Protein AF-B3JFC7-F1 (afdb_monomer)

Sequence (258 aa):
MSIHNDVSNSNMVNLKIVGVLGMLCFTGWLSAHNVKMEKEVIVGDGIAKFVPKGFNLSQMPSFALKAEPQEKGMLPSNWQLYPIMEKKKGHASAYLDVPQGTSLYGGGEVTGPLLRNGQSIKLWNTDSGAYSVDNGKRLYQSHPWVMGVRPDGTSFGILFDTPYKAKLTTTDERINFETEGELFRIFVIDRESPQAVIKGLAELIGTMPMVPRWALGYQQCRFSYTPASRVIEVADTFRIKRIPCDVIWMDIDYMDGY

Foldseek 3Di:
DDDDDDDDDDDDDDDDDDDDPPPPPPPPPPDWDWFDWPAWFDQDDQKIKTATPPDDCVVFPFPQFPDDGDGDGHDDPPDDWDKIWIDDPQWIKIKTWDDAPKFKADFDDFDDDRGQAQHKAKADADPQPPCPPPNRRHYHGTFQKMKIQHPQQWIKMKGFGGPFIWMWHHHSTMTMIIGPHHGTMMMMGTGRHPVVRVVVSCVTRNDDDDDDPLVPWAEDEDPDDPDPVSQVVVVVVCVVVVPTHSYYDHPDVVDDPD

Radius of gyration: 29.83 Å; Cα contacts (8 Å, |Δi|>4): 476; chains: 1; bounding box: 71×67×103 Å

Organism: NCBI:txid470145

pLDDT: mean 88.32, std 20.39, range [28.27, 98.88]

Solvent-accessible surface area (backbone atoms only — not comparable to full-atom values): 15107 Å² total; per-residue (Å²): 140,88,81,81,89,79,83,88,80,89,83,91,84,87,85,83,93,76,86,79,82,79,77,79,77,80,76,76,81,76,66,71,42,79,48,57,68,69,41,62,27,21,48,50,90,50,26,37,40,40,34,39,63,86,52,50,61,93,83,53,63,68,88,58,52,67,59,88,75,58,80,75,45,71,56,62,94,80,67,82,82,66,72,47,38,33,44,45,97,75,22,19,33,37,35,31,74,44,62,78,71,37,49,32,32,68,52,40,43,52,63,80,70,72,67,30,56,72,37,71,38,44,35,49,64,33,96,33,72,92,38,62,40,78,76,18,28,26,22,73,42,60,41,61,37,39,38,36,37,38,82,88,47,34,12,32,29,42,37,52,53,60,83,52,48,30,38,44,37,28,41,60,51,33,43,36,38,42,31,78,32,65,64,55,38,38,38,40,31,51,36,79,25,61,68,54,28,53,50,51,48,33,72,44,44,44,74,83,76,88,73,62,76,59,76,78,42,47,70,48,73,48,94,57,63,80,57,72,66,49,52,51,53,53,53,52,47,32,59,76,70,67,47,84,68,62,42,77,55,83,36,61,70,80,47,87,95,76

Structure (mmCIF, N/CA/C/O backbone):
data_AF-B3JFC7-F1
#
_entry.id   AF-B3JFC7-F1
#
loop_
_atom_site.group_PDB
_atom_site.id
_atom_site.type_symbol
_atom_site.label_atom_id
_atom_site.label_alt_id
_atom_site.label_comp_id
_atom_site.label_asym_id
_atom_site.label_entity_id
_atom_site.label_seq_id
_atom_site.pdbx_PDB_ins_code
_atom_site.Cartn_x
_atom_site.Cartn_y
_atom_site.Cartn_z
_atom_site.occupancy
_atom_site.B_iso_or_equiv
_atom_site.auth_seq_id
_atom_site.auth_comp_id
_atom_site.auth_asym_id
_atom_site.auth_atom_id
_atom_site.pdbx_PDB_model_num
ATOM 1 N N . MET A 1 1 ? 45.056 21.400 69.355 1.00 40.69 1 MET A N 1
ATOM 2 C CA . MET A 1 1 ? 44.951 22.773 69.887 1.00 40.69 1 MET A CA 1
ATOM 3 C C . MET A 1 1 ? 43.668 23.346 69.315 1.00 40.69 1 MET A C 1
ATOM 5 O O . MET A 1 1 ? 43.574 23.511 68.109 1.00 40.69 1 MET A O 1
ATOM 9 N N . SER A 1 2 ? 42.647 23.413 70.163 1.00 28.27 2 SER A N 1
ATOM 10 C CA . SER A 1 2 ? 41.254 23.751 69.859 1.00 28.27 2 SER A CA 1
ATOM 11 C C . SER A 1 2 ? 40.998 25.189 70.297 1.00 28.27 2 SER A C 1
ATOM 13 O O . SER A 1 2 ? 41.470 25.544 71.374 1.00 28.27 2 SER A O 1
ATOM 15 N N . ILE A 1 3 ? 40.271 25.978 69.503 1.00 33.41 3 ILE A N 1
ATOM 16 C CA . ILE A 1 3 ? 39.599 27.230 69.906 1.00 33.41 3 ILE A CA 1
ATOM 17 C C . ILE A 1 3 ? 38.337 27.316 69.012 1.00 33.41 3 ILE A C 1
ATOM 19 O O . ILE A 1 3 ? 38.482 27.372 67.795 1.00 33.41 3 ILE A O 1
ATOM 23 N N . HIS A 1 4 ? 37.154 26.904 69.498 1.00 31.72 4 HIS A N 1
ATOM 24 C CA . HIS A 1 4 ? 36.046 27.719 70.060 1.00 31.72 4 HIS A CA 1
ATOM 25 C C . HIS A 1 4 ? 35.488 28.799 69.107 1.00 31.72 4 HIS A C 1
ATOM 27 O O . HIS A 1 4 ? 36.254 29.609 68.600 1.00 31.72 4 HIS A O 1
ATOM 33 N N . ASN A 1 5 ? 34.210 28.693 68.687 1.00 30.97 5 ASN A N 1
ATOM 34 C CA . ASN A 1 5 ? 32.981 29.257 69.318 1.00 30.97 5 ASN A CA 1
ATOM 35 C C . ASN A 1 5 ? 33.050 30.801 69.383 1.00 30.97 5 ASN A C 1
ATOM 37 O O . ASN A 1 5 ? 34.083 31.338 69.746 1.00 30.97 5 ASN A O 1
ATOM 41 N N . ASP A 1 6 ? 32.037 31.623 69.121 1.00 32.38 6 ASP A N 1
ATOM 42 C CA . ASP A 1 6 ? 30.594 31.473 68.951 1.00 32.38 6 ASP A CA 1
ATOM 43 C C . ASP A 1 6 ? 30.039 32.864 68.533 1.00 32.38 6 ASP A C 1
ATOM 45 O O . ASP A 1 6 ? 30.659 33.885 68.816 1.00 32.38 6 ASP A O 1
ATOM 49 N N . VAL A 1 7 ? 28.835 32.873 67.949 1.00 30.92 7 VAL A N 1
ATOM 50 C CA . VAL A 1 7 ? 27.715 33.814 68.216 1.00 30.92 7 VAL A CA 1
ATOM 51 C C . VAL A 1 7 ? 27.809 35.325 67.861 1.00 30.92 7 VAL A C 1
ATOM 53 O O . VAL A 1 7 ? 28.538 36.110 68.450 1.00 30.92 7 VAL A O 1
ATOM 56 N N . SER A 1 8 ? 26.903 35.700 66.938 1.00 29.94 8 SER A N 1
ATOM 57 C CA . SER A 1 8 ? 26.027 36.897 66.811 1.00 29.94 8 SER A CA 1
ATOM 58 C C . SER A 1 8 ? 26.445 38.270 67.378 1.00 29.94 8 SER A C 1
ATOM 60 O O . SER A 1 8 ? 26.726 38.380 68.565 1.00 29.94 8 SER A O 1
ATOM 62 N N . ASN A 1 9 ? 26.194 39.368 66.644 1.00 29.39 9 ASN A N 1
ATOM 63 C CA . ASN A 1 9 ? 24.888 40.059 66.650 1.00 29.39 9 ASN A CA 1
ATOM 64 C C . ASN A 1 9 ? 24.826 41.256 65.667 1.00 29.39 9 ASN A C 1
ATOM 66 O O . ASN A 1 9 ? 25.791 41.997 65.520 1.00 29.39 9 ASN A O 1
ATOM 70 N N . SER A 1 10 ? 23.644 41.420 65.058 1.00 31.69 10 SER A N 1
ATOM 71 C CA . SER A 1 10 ? 22.949 42.663 64.651 1.00 31.69 10 SER A CA 1
ATOM 72 C C . SER A 1 10 ? 23.696 43.826 63.967 1.00 31.69 10 SER A C 1
ATOM 74 O O . SER A 1 10 ? 24.534 44.470 64.587 1.00 31.69 10 SER A O 1
ATOM 76 N N . ASN A 1 11 ? 23.221 44.231 62.774 1.00 30.52 11 ASN A N 1
ATOM 77 C CA . ASN A 1 11 ? 22.697 45.593 62.531 1.00 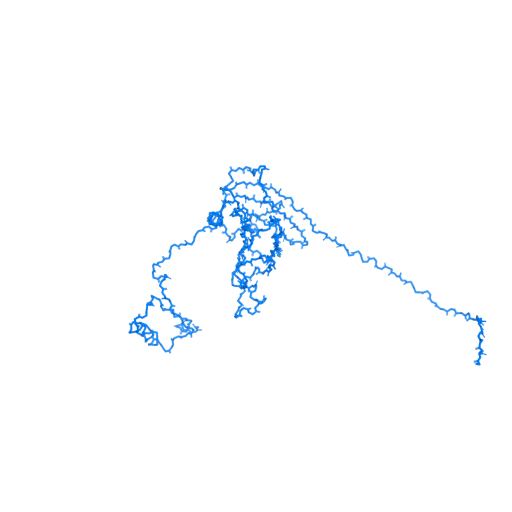30.52 11 ASN A CA 1
ATOM 78 C C . ASN A 1 11 ? 22.032 45.758 61.139 1.00 30.52 11 ASN A C 1
ATOM 80 O O . ASN A 1 11 ? 22.685 45.745 60.106 1.00 30.52 11 ASN A O 1
ATOM 84 N N . MET A 1 12 ? 20.701 45.891 61.165 1.00 29.70 12 MET A N 1
ATOM 85 C CA . MET A 1 12 ? 19.883 46.975 60.592 1.00 29.70 12 MET A CA 1
ATOM 86 C C . MET A 1 12 ? 20.240 47.619 59.222 1.00 29.70 12 MET A C 1
ATOM 88 O O . MET A 1 12 ? 21.263 48.278 59.084 1.00 29.70 12 MET A O 1
ATOM 92 N N . VAL A 1 13 ? 19.251 47.588 58.305 1.00 30.47 13 VAL A N 1
ATOM 93 C CA . VAL A 1 13 ? 18.654 48.719 57.532 1.00 30.47 13 VAL A CA 1
ATOM 94 C C . VAL A 1 13 ? 18.459 48.457 56.018 1.00 30.47 13 VAL A C 1
ATOM 96 O O . VAL A 1 13 ? 19.410 48.301 55.268 1.00 30.47 13 VAL A O 1
ATOM 99 N N . ASN A 1 14 ? 17.174 48.500 55.616 1.00 31.14 14 ASN A N 1
ATOM 100 C CA . ASN A 1 14 ? 16.544 48.872 54.330 1.00 31.14 14 ASN A CA 1
ATOM 101 C C . ASN A 1 14 ? 17.207 48.522 52.982 1.00 31.14 14 ASN A C 1
ATOM 103 O O . ASN A 1 14 ? 18.228 49.102 52.641 1.00 31.14 14 ASN A O 1
ATOM 107 N N . LEU A 1 15 ? 16.451 47.853 52.091 1.00 29.77 15 LEU A N 1
ATOM 108 C CA . LEU A 1 15 ? 15.884 48.495 50.883 1.00 29.77 15 LEU A CA 1
ATOM 109 C C . LEU A 1 15 ? 14.972 47.544 50.066 1.00 29.77 15 LEU A C 1
ATOM 111 O O . LEU A 1 15 ? 15.350 46.425 49.747 1.00 29.77 15 LEU A O 1
ATOM 115 N N . LYS A 1 16 ? 13.849 48.116 49.605 1.00 29.88 16 LYS A N 1
ATOM 116 C CA . LYS A 1 16 ? 13.081 47.822 48.372 1.00 29.88 16 LYS A CA 1
ATOM 117 C C . LYS A 1 16 ? 12.205 46.563 48.302 1.00 29.88 16 LYS A C 1
ATOM 119 O O . LYS A 1 16 ? 12.619 45.476 47.924 1.00 29.88 16 LYS A O 1
ATOM 124 N N . ILE A 1 17 ? 10.912 46.831 48.488 1.00 36.59 17 ILE A N 1
ATOM 125 C CA . ILE A 1 17 ? 9.786 46.109 47.891 1.00 36.59 17 ILE A CA 1
ATOM 126 C C . ILE A 1 17 ? 9.947 46.131 46.362 1.00 36.59 17 ILE A C 1
ATOM 128 O O . ILE A 1 17 ? 9.916 47.200 45.752 1.00 36.59 17 ILE A O 1
ATOM 132 N N . VAL A 1 18 ? 10.088 44.958 45.747 1.00 34.81 18 VAL A N 1
ATOM 133 C CA . VAL A 1 18 ? 9.833 44.744 44.317 1.00 34.81 18 VAL A CA 1
ATOM 134 C C . VAL A 1 18 ? 8.650 43.790 44.233 1.00 34.81 18 VAL A C 1
ATOM 136 O O . VAL A 1 18 ? 8.736 42.639 44.654 1.00 34.81 18 VAL A O 1
ATOM 139 N N . GLY A 1 19 ? 7.520 44.299 43.745 1.00 32.59 19 GLY A N 1
ATOM 140 C CA . GLY A 1 19 ? 6.336 43.497 43.473 1.00 32.59 19 GLY A CA 1
ATOM 141 C C . GLY A 1 19 ? 6.598 42.556 42.302 1.00 32.59 19 GLY A C 1
ATOM 142 O O . GLY A 1 19 ? 6.895 43.003 41.197 1.00 32.59 19 GLY A O 1
ATOM 143 N N . VAL A 1 20 ? 6.475 41.253 42.542 1.00 34.88 20 VAL A N 1
ATOM 144 C CA . VAL A 1 20 ? 6.425 40.243 41.485 1.00 34.88 20 VAL A CA 1
ATOM 145 C C . VAL A 1 20 ? 4.962 40.085 41.080 1.00 34.88 20 VAL A C 1
ATOM 147 O O . VAL A 1 20 ? 4.167 39.493 41.809 1.00 34.88 20 VAL A O 1
ATOM 150 N N . LEU A 1 21 ? 4.597 40.634 39.919 1.00 33.44 21 LEU A N 1
ATOM 151 C CA . LEU A 1 21 ? 3.385 40.228 39.212 1.00 33.44 21 LEU A CA 1
ATOM 152 C C . LEU A 1 21 ? 3.583 38.774 38.760 1.00 33.44 21 LEU A C 1
ATOM 154 O O . LEU A 1 21 ? 4.336 38.500 37.826 1.00 33.44 21 LEU A O 1
ATOM 158 N N . GLY A 1 22 ? 2.914 37.839 39.431 1.00 32.78 22 GLY A N 1
ATOM 159 C CA . GLY A 1 22 ? 2.790 36.464 38.964 1.00 32.78 22 GLY A CA 1
ATOM 160 C C . GLY A 1 22 ? 1.937 36.426 37.699 1.00 32.78 22 GLY A C 1
ATOM 161 O O . GLY A 1 22 ? 0.710 36.434 37.770 1.00 32.78 22 GLY A O 1
ATOM 162 N N . MET A 1 23 ? 2.584 36.395 36.535 1.00 35.88 23 MET A N 1
ATOM 163 C CA . MET A 1 23 ? 1.941 36.064 35.268 1.00 35.88 23 MET A CA 1
ATOM 164 C C . MET A 1 23 ? 1.576 34.574 35.310 1.00 35.88 23 MET A C 1
ATOM 166 O O . MET A 1 23 ? 2.415 33.703 35.087 1.00 35.88 23 MET A O 1
ATOM 170 N N . LEU A 1 24 ? 0.321 34.276 35.653 1.00 36.06 24 LEU A N 1
ATOM 171 C CA . LEU A 1 24 ? -0.276 32.950 35.504 1.00 36.06 24 LEU A CA 1
ATOM 172 C C . LEU A 1 24 ? -0.355 32.619 34.007 1.00 36.06 24 LEU A C 1
ATOM 174 O O . LEU A 1 24 ? -1.356 32.876 33.341 1.00 36.06 24 LEU A O 1
ATOM 178 N N . CYS A 1 25 ? 0.723 32.049 33.468 1.00 34.56 25 CYS A N 1
ATOM 179 C CA . CYS A 1 25 ? 0.701 31.341 32.196 1.00 34.56 25 CYS A CA 1
ATOM 180 C C . CYS A 1 25 ? -0.188 30.101 32.351 1.00 34.56 25 CYS A C 1
ATOM 182 O O . CYS A 1 25 ? 0.284 29.014 32.686 1.00 34.56 25 CYS A O 1
ATOM 184 N N . PHE A 1 26 ? -1.485 30.258 32.084 1.00 34.16 26 PHE A N 1
ATOM 185 C CA . PHE A 1 26 ? -2.360 29.142 31.746 1.00 34.16 26 PHE A CA 1
ATOM 186 C C . PHE A 1 26 ? -1.874 28.549 30.420 1.00 34.16 26 PHE A C 1
ATOM 188 O O . PHE A 1 26 ? -2.342 28.895 29.337 1.00 34.16 26 PHE A O 1
ATOM 195 N N . THR A 1 27 ? -0.902 27.641 30.492 1.00 37.78 27 THR A N 1
ATOM 196 C CA . THR A 1 27 ? -0.656 26.698 29.405 1.00 37.78 27 THR A CA 1
ATOM 197 C C . THR A 1 27 ? -1.816 25.711 29.424 1.00 37.78 27 THR A C 1
ATOM 199 O O . THR A 1 27 ? -1.789 24.686 30.097 1.00 37.78 27 THR A O 1
ATOM 202 N N . GLY A 1 28 ? -2.903 26.067 28.739 1.00 36.28 28 GLY A N 1
ATOM 203 C CA . GLY A 1 28 ? -4.018 25.161 28.514 1.00 36.28 28 GLY A CA 1
ATOM 204 C C . GLY A 1 28 ? -3.507 23.923 27.784 1.00 36.28 28 GLY A C 1
ATOM 205 O O . GLY A 1 28 ? -3.285 23.950 26.572 1.00 36.28 28 GLY A O 1
ATOM 206 N N . TRP A 1 29 ? -3.302 22.835 28.523 1.00 40.16 29 TRP A N 1
ATOM 207 C CA . TRP A 1 29 ? -3.191 21.496 27.967 1.00 40.16 29 TRP A CA 1
ATOM 208 C C . TRP A 1 29 ? -4.553 21.141 27.366 1.00 40.16 29 TRP A C 1
ATOM 210 O O . TRP A 1 29 ? -5.407 20.541 28.006 1.00 40.16 29 TRP A O 1
ATOM 220 N N . LEU A 1 30 ? -4.795 21.578 26.131 1.00 46.94 30 LEU A N 1
ATOM 221 C CA . LEU A 1 30 ? -5.922 21.101 25.339 1.00 46.94 30 LEU A CA 1
ATOM 222 C C . LEU A 1 30 ? -5.609 19.659 24.927 1.00 46.94 30 LEU A C 1
ATOM 224 O O . LEU A 1 30 ? -4.839 19.411 23.990 1.00 46.94 30 LEU A O 1
ATOM 228 N N . SER A 1 31 ? -6.156 18.718 25.695 1.00 59.09 31 SER A N 1
ATOM 229 C CA . SER A 1 31 ? -6.105 17.281 25.428 1.00 59.09 31 SER A CA 1
ATOM 230 C C . SER A 1 31 ? -6.723 16.957 24.064 1.00 59.09 31 SER A C 1
ATOM 232 O O . SER A 1 31 ? -7.575 17.694 23.560 1.00 59.09 31 SER A O 1
ATOM 234 N N . ALA A 1 32 ? -6.271 15.870 23.436 1.00 69.88 32 ALA A N 1
ATOM 235 C CA . ALA A 1 32 ? -6.995 15.302 22.302 1.00 69.88 32 ALA A CA 1
ATOM 236 C C . ALA A 1 32 ? -8.402 14.901 22.774 1.00 69.88 32 ALA A C 1
ATOM 238 O O . ALA A 1 32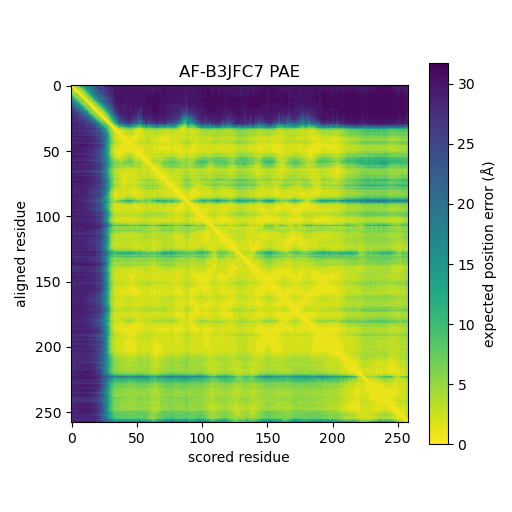 ? -8.563 14.446 23.907 1.00 69.88 32 ALA A O 1
ATOM 239 N N . HIS A 1 33 ? -9.412 15.121 21.936 1.00 82.81 33 HIS A N 1
ATOM 240 C CA . HIS A 1 33 ? -10.780 14.712 22.242 1.00 82.81 33 HIS A CA 1
ATOM 241 C C . HIS A 1 33 ? -11.209 13.630 21.256 1.00 82.81 33 HIS A C 1
ATOM 243 O O . HIS A 1 33 ? -11.027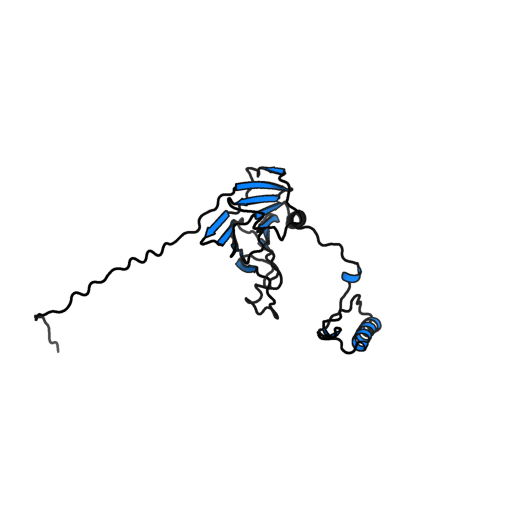 13.792 20.044 1.00 82.81 33 HIS A O 1
ATOM 249 N N . ASN A 1 34 ? -11.805 12.559 21.782 1.00 92.00 34 ASN A N 1
ATOM 250 C C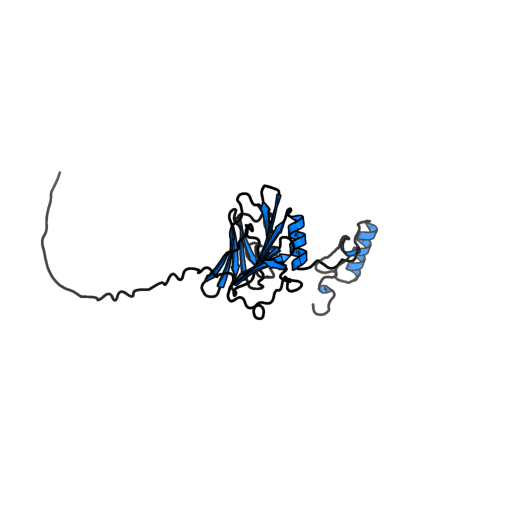A . ASN A 1 34 ? -12.362 11.482 20.971 1.00 92.00 34 ASN A CA 1
ATOM 251 C C . ASN A 1 34 ? -13.520 12.017 20.125 1.00 92.00 34 ASN A C 1
ATOM 253 O O . ASN A 1 34 ? -14.436 12.678 20.626 1.00 92.00 34 ASN A O 1
ATOM 257 N N . VAL A 1 35 ? -13.494 11.696 18.838 1.00 94.12 35 VAL A N 1
ATOM 258 C CA . VAL A 1 35 ? -14.531 12.047 17.875 1.00 94.12 35 VAL A CA 1
ATOM 259 C C . VAL A 1 35 ? -15.463 10.854 17.735 1.00 94.12 35 VAL A C 1
ATOM 261 O O . VAL A 1 35 ? -15.036 9.747 17.420 1.00 94.12 35 VAL A O 1
ATOM 264 N N . LYS A 1 36 ? -16.756 11.076 17.984 1.00 95.50 36 LYS A N 1
ATOM 265 C CA . LYS A 1 36 ? -17.770 10.029 17.820 1.00 95.50 36 LYS A CA 1
ATOM 266 C C . LYS A 1 36 ? -17.908 9.646 16.349 1.00 95.50 36 LYS A C 1
ATOM 268 O O . LYS A 1 36 ? -17.897 10.525 15.485 1.00 95.50 36 LYS A O 1
ATOM 273 N N . MET A 1 37 ? -18.124 8.362 16.089 1.00 96.06 37 MET A N 1
ATOM 274 C CA . MET A 1 37 ? -18.558 7.901 14.776 1.00 96.06 37 MET A CA 1
ATOM 275 C C . MET A 1 37 ? -20.003 8.341 14.528 1.00 96.06 37 MET A C 1
ATOM 277 O O . MET A 1 37 ? -20.863 8.241 15.401 1.00 96.06 37 MET A O 1
ATOM 281 N N . GLU A 1 38 ? -20.251 8.891 13.347 1.00 96.25 38 GLU A N 1
ATOM 282 C CA . GLU A 1 38 ? -21.588 9.205 12.845 1.00 96.25 38 GLU A CA 1
ATOM 283 C C . GLU A 1 38 ? -22.189 8.011 12.105 1.00 96.25 38 GLU A C 1
ATOM 285 O O . GLU A 1 38 ? -23.403 7.809 12.137 1.00 96.25 38 GLU A O 1
ATOM 290 N N . LYS A 1 39 ? -21.344 7.197 11.464 1.00 95.62 39 LYS A N 1
ATOM 291 C CA . LYS A 1 39 ? -21.783 5.995 10.762 1.00 95.62 39 LYS A CA 1
ATOM 292 C C . LYS A 1 39 ? -20.774 4.857 10.891 1.00 95.62 39 LYS A C 1
ATOM 294 O O . LYS A 1 39 ? -19.581 5.047 10.665 1.00 95.62 39 LYS A O 1
ATOM 299 N N . GLU A 1 40 ? -21.303 3.672 11.182 1.00 97.38 40 GLU A N 1
ATOM 300 C CA . GLU A 1 40 ? -20.583 2.403 11.309 1.00 97.38 40 GLU A CA 1
ATOM 301 C C . GLU A 1 40 ? -21.389 1.327 10.571 1.00 97.38 40 GLU A C 1
ATOM 303 O O . GLU A 1 40 ? -22.460 0.912 11.020 1.00 97.38 40 GLU A O 1
ATOM 308 N N . VAL A 1 41 ? -20.938 0.936 9.380 1.00 98.31 41 VAL A N 1
ATOM 309 C CA . VAL A 1 41 ? -21.728 0.093 8.464 1.00 98.31 41 VAL A CA 1
ATOM 310 C C . VAL A 1 41 ? -20.861 -0.908 7.722 1.00 98.31 41 VAL A C 1
ATOM 312 O O . VAL A 1 41 ? -19.677 -0.669 7.490 1.00 98.31 41 VAL A O 1
ATOM 315 N N . ILE A 1 42 ? -21.474 -2.000 7.277 1.00 98.31 42 ILE A N 1
ATOM 316 C CA . ILE A 1 42 ? -20.864 -2.938 6.338 1.00 98.31 42 ILE A CA 1
ATOM 317 C C . ILE A 1 42 ? -21.073 -2.441 4.909 1.00 98.31 42 ILE A C 1
ATOM 319 O O . ILE A 1 42 ? -22.175 -2.039 4.530 1.00 98.31 42 ILE A O 1
ATOM 323 N N . VAL A 1 43 ? -20.016 -2.497 4.100 1.00 98.31 43 VAL A N 1
ATOM 324 C CA . VAL A 1 43 ? -20.033 -2.121 2.674 1.00 98.31 43 VAL A CA 1
ATOM 325 C C . VAL A 1 43 ? -19.612 -3.261 1.740 1.00 98.31 43 VAL A C 1
ATOM 327 O O . VAL A 1 43 ? -19.790 -3.193 0.524 1.00 98.31 43 VAL A O 1
ATOM 330 N N . GLY A 1 44 ? -19.100 -4.356 2.298 1.00 96.88 44 GLY A N 1
ATOM 331 C CA . GLY A 1 44 ? -18.639 -5.531 1.566 1.00 96.88 44 GLY A CA 1
ATOM 332 C C . GLY A 1 44 ? -18.487 -6.727 2.496 1.00 96.88 44 GLY A C 1
ATOM 333 O O . GLY A 1 44 ? -18.650 -6.595 3.705 1.00 96.88 44 GLY A O 1
ATOM 334 N N . ASP A 1 45 ? -18.188 -7.895 1.939 1.00 97.19 45 ASP A N 1
ATOM 335 C CA . ASP A 1 45 ? -17.978 -9.095 2.750 1.00 97.19 45 ASP A CA 1
ATOM 336 C C . ASP A 1 45 ? -16.755 -8.915 3.662 1.00 97.19 45 ASP A C 1
ATOM 338 O O . ASP A 1 45 ? -15.639 -8.724 3.174 1.00 97.19 45 ASP A O 1
ATOM 342 N N . GLY A 1 46 ? -16.974 -8.872 4.977 1.00 97.88 46 GLY A N 1
ATOM 343 C CA . GLY A 1 46 ? -15.936 -8.534 5.953 1.00 97.88 46 GLY A CA 1
ATOM 344 C C . GLY A 1 46 ? -15.340 -7.129 5.789 1.00 97.88 46 GLY A C 1
ATOM 345 O O . GLY A 1 46 ? -14.205 -6.928 6.199 1.00 97.88 46 GLY A O 1
ATOM 346 N N . ILE A 1 47 ? -16.046 -6.166 5.173 1.00 98.62 47 ILE A N 1
ATOM 347 C CA . ILE A 1 47 ? -15.565 -4.781 5.000 1.00 98.62 47 ILE A CA 1
ATOM 348 C C . ILE A 1 47 ? -16.494 -3.806 5.725 1.00 98.62 47 ILE A C 1
ATOM 350 O O . ILE A 1 47 ? -17.638 -3.594 5.310 1.00 98.62 47 ILE A O 1
ATOM 354 N N . ALA A 1 48 ? -15.969 -3.165 6.764 1.00 98.69 48 ALA A N 1
ATOM 355 C CA . ALA A 1 48 ? -16.625 -2.118 7.530 1.00 98.69 48 ALA A CA 1
ATOM 356 C C . ALA A 1 48 ? -16.136 -0.723 7.119 1.00 98.69 48 ALA A C 1
ATOM 358 O O . ALA A 1 48 ? -14.963 -0.523 6.803 1.00 98.69 48 ALA A O 1
ATOM 359 N N . LYS A 1 49 ? -17.047 0.251 7.156 1.00 98.44 49 LYS A N 1
ATOM 360 C CA . LYS A 1 49 ? -16.804 1.677 6.923 1.00 98.44 49 LYS A CA 1
ATOM 361 C C . LYS A 1 49 ? -17.155 2.453 8.191 1.00 98.44 49 LYS A C 1
ATOM 363 O O . LYS A 1 49 ? -18.292 2.384 8.658 1.00 98.44 49 LYS A O 1
ATOM 368 N N . PHE A 1 50 ? -16.195 3.228 8.682 1.00 98.38 50 PHE A N 1
ATOM 369 C CA . PHE A 1 50 ? -16.312 4.098 9.849 1.00 98.38 50 PHE A CA 1
ATOM 370 C C . PHE A 1 50 ? -16.204 5.553 9.400 1.00 98.38 50 PHE A C 1
ATOM 372 O O . PHE A 1 50 ? -15.208 5.952 8.794 1.00 98.38 50 PHE A O 1
ATOM 379 N N . VAL A 1 51 ? -17.237 6.346 9.675 1.00 97.56 51 VAL A N 1
ATOM 380 C CA . VAL A 1 51 ? -17.297 7.767 9.315 1.00 97.56 51 VAL A CA 1
ATOM 381 C C . VAL A 1 51 ? -17.424 8.589 10.596 1.00 97.56 51 VAL A C 1
ATOM 383 O O . VAL A 1 51 ? -18.433 8.447 11.292 1.00 97.56 51 VAL A O 1
ATOM 386 N N . PRO A 1 52 ? -16.443 9.444 10.932 1.00 97.19 52 PRO A N 1
ATOM 387 C CA . PRO A 1 52 ? -16.524 10.292 12.113 1.00 97.19 52 PRO A CA 1
ATOM 388 C C . PRO A 1 52 ? -17.513 11.437 11.901 1.00 97.19 52 PRO A C 1
ATOM 390 O O . PRO A 1 52 ? -17.660 11.961 10.795 1.00 97.19 52 PRO A O 1
ATOM 393 N N . LYS A 1 53 ? -18.139 11.886 12.989 1.00 96.56 53 LYS A N 1
ATOM 394 C CA . LYS A 1 53 ? -18.997 13.070 12.974 1.00 96.56 53 LYS A CA 1
ATOM 395 C C . LYS A 1 53 ? -18.206 14.294 12.520 1.00 96.56 53 LYS A C 1
ATOM 397 O O . LYS A 1 53 ? -17.201 14.647 13.134 1.00 96.56 53 LYS A O 1
ATOM 402 N N . GLY A 1 54 ? -18.706 14.972 11.489 1.00 93.31 54 GLY A N 1
ATOM 403 C CA . GLY A 1 54 ? -18.057 16.147 10.899 1.00 93.31 54 GLY A CA 1
ATOM 404 C C . GLY A 1 54 ? -17.140 15.839 9.713 1.00 93.31 54 GLY A C 1
ATOM 405 O O . GLY A 1 54 ? -16.534 16.763 9.179 1.00 93.31 54 GLY A O 1
ATOM 406 N N . PHE A 1 55 ? -17.051 14.578 9.275 1.00 94.94 55 PHE A N 1
ATOM 407 C CA . PHE A 1 55 ? -16.489 14.244 7.966 1.00 94.94 55 PHE A CA 1
ATOM 408 C C . PHE A 1 55 ? -17.349 14.836 6.841 1.00 94.94 55 PHE A C 1
ATOM 410 O O . PHE A 1 55 ? -18.575 14.742 6.868 1.00 94.94 55 PHE A O 1
ATOM 417 N N . ASN A 1 56 ? -16.703 15.407 5.823 1.00 90.31 56 ASN A N 1
ATOM 418 C CA . ASN A 1 56 ? -17.372 15.957 4.650 1.00 90.31 56 ASN A CA 1
ATOM 419 C C . ASN A 1 56 ? -16.705 15.443 3.369 1.00 90.31 56 ASN A C 1
ATOM 421 O O . ASN A 1 56 ? -15.611 15.879 3.014 1.00 90.31 56 ASN A O 1
ATOM 425 N N . LEU A 1 57 ? -17.398 14.556 2.652 1.00 88.56 57 LEU A N 1
ATOM 426 C CA . LEU A 1 57 ? -16.895 13.938 1.422 1.00 88.56 57 LEU A CA 1
ATOM 427 C C . LEU A 1 57 ? -16.580 14.962 0.318 1.00 88.56 57 LEU A C 1
ATOM 429 O O . LEU A 1 57 ? -15.631 14.775 -0.433 1.00 88.56 57 LEU A O 1
ATOM 433 N N . SER A 1 58 ? -17.331 16.063 0.234 1.00 87.75 58 SER A N 1
ATOM 434 C CA . SER A 1 58 ? -17.092 17.103 -0.777 1.00 87.75 58 SER A CA 1
ATOM 435 C C . SER A 1 58 ? -15.803 17.887 -0.524 1.00 87.75 58 SER A C 1
ATOM 437 O O . SER A 1 58 ? -15.237 18.449 -1.454 1.00 87.75 58 SER A O 1
ATOM 439 N N . GLN A 1 59 ? -15.349 17.947 0.731 1.00 86.12 59 GLN A N 1
ATOM 440 C CA . GLN A 1 59 ? -14.080 18.579 1.111 1.00 86.12 59 GLN A CA 1
ATOM 441 C C . GLN A 1 59 ? -12.922 17.575 1.123 1.00 86.12 59 GLN A C 1
ATOM 443 O O . GLN A 1 59 ? -11.772 17.964 0.941 1.00 86.12 59 GLN A O 1
ATOM 448 N N . MET A 1 60 ? -13.232 16.292 1.321 1.00 86.31 60 MET A N 1
ATOM 449 C CA . MET A 1 60 ? -12.277 15.195 1.420 1.00 86.31 60 MET A CA 1
ATOM 450 C C . MET A 1 60 ? -12.658 14.073 0.442 1.00 86.31 60 MET A C 1
ATOM 452 O O . MET A 1 60 ? -13.192 13.042 0.870 1.00 86.31 60 MET A O 1
ATOM 456 N N . PRO A 1 61 ? -12.425 14.254 -0.871 1.00 87.19 61 PRO A N 1
ATOM 457 C CA . PRO A 1 61 ? -12.629 13.174 -1.821 1.00 87.19 61 PRO A CA 1
ATOM 458 C C . PRO A 1 61 ? -11.613 12.057 -1.568 1.00 87.19 61 PRO A C 1
ATOM 460 O O . PRO A 1 61 ? -10.486 12.300 -1.127 1.00 87.19 61 PRO A O 1
ATOM 463 N N . SER A 1 62 ? -12.000 10.824 -1.886 1.00 92.44 62 SER A N 1
ATOM 464 C CA . SER A 1 62 ? -11.059 9.710 -1.846 1.00 92.44 62 SER A CA 1
ATOM 465 C C . SER A 1 62 ? -10.115 9.745 -3.039 1.00 92.44 62 SER A C 1
ATOM 467 O O . SER A 1 62 ? -10.546 9.927 -4.176 1.00 92.44 62 SER A O 1
ATOM 469 N N . PHE A 1 63 ? -8.838 9.488 -2.770 1.00 89.50 63 PHE A N 1
ATOM 470 C CA . PHE A 1 63 ? -7.816 9.225 -3.788 1.00 89.50 63 PHE A CA 1
ATOM 471 C C . PHE A 1 63 ? -7.485 7.731 -3.903 1.00 89.50 63 PHE A C 1
ATOM 473 O O . PHE A 1 63 ? -6.672 7.342 -4.738 1.00 89.50 63 PHE A O 1
ATOM 480 N N . ALA A 1 64 ? -8.095 6.897 -3.056 1.00 93.06 64 ALA A N 1
ATOM 481 C CA . ALA A 1 64 ? -7.849 5.462 -3.010 1.00 93.06 64 ALA A CA 1
ATOM 482 C C . ALA A 1 64 ? -9.000 4.658 -3.624 1.00 93.06 64 ALA A C 1
ATOM 484 O O . ALA A 1 64 ? -8.754 3.673 -4.311 1.00 93.06 64 ALA A O 1
ATOM 485 N N . LEU A 1 65 ? -10.254 5.035 -3.365 1.00 96.50 65 LEU A N 1
ATOM 486 C CA . LEU A 1 65 ? -11.407 4.230 -3.759 1.00 96.50 65 LEU A CA 1
ATOM 487 C C . LEU A 1 65 ? -11.702 4.339 -5.256 1.00 96.50 65 LEU A C 1
ATOM 489 O O . LEU A 1 65 ? -11.743 5.430 -5.819 1.00 96.50 65 LEU A O 1
ATOM 493 N N . LYS A 1 66 ? -12.029 3.204 -5.882 1.00 96.44 66 LYS A N 1
ATOM 494 C CA . LYS A 1 66 ? -12.471 3.171 -7.287 1.00 96.44 66 LYS A CA 1
ATOM 495 C C . LYS A 1 66 ? -13.863 3.788 -7.485 1.00 96.44 66 LYS A C 1
ATOM 497 O O . LYS A 1 66 ? -14.183 4.265 -8.567 1.00 96.44 66 LYS A O 1
ATOM 502 N N . ALA A 1 67 ? -14.709 3.694 -6.460 1.00 95.50 67 ALA A N 1
ATOM 503 C CA . ALA A 1 67 ? -16.066 4.224 -6.400 1.00 95.50 67 ALA A CA 1
ATOM 504 C C . ALA A 1 67 ? -16.554 4.206 -4.945 1.00 95.50 67 ALA A C 1
ATOM 506 O O . ALA A 1 67 ? -16.055 3.432 -4.126 1.00 95.50 67 ALA A O 1
ATOM 507 N N . GLU A 1 68 ? -17.568 5.013 -4.640 1.00 95.50 68 GLU A N 1
ATOM 508 C CA . GLU A 1 68 ? -18.205 5.029 -3.323 1.00 95.50 68 GLU A CA 1
ATOM 509 C C . GLU A 1 68 ? -18.904 3.690 -3.008 1.00 95.50 68 GLU A C 1
ATOM 511 O O . GLU A 1 68 ? -19.816 3.291 -3.740 1.00 95.50 68 GLU A O 1
ATOM 516 N N . PRO A 1 69 ? -18.517 2.977 -1.930 1.00 95.81 69 PRO A N 1
ATOM 517 C CA . PRO A 1 69 ? -19.106 1.685 -1.596 1.00 95.81 69 PRO A CA 1
ATOM 518 C C . PRO A 1 69 ? -20.555 1.819 -1.121 1.00 95.81 69 PRO A C 1
ATOM 520 O O . PRO A 1 69 ? -20.863 2.623 -0.232 1.00 95.81 69 PRO A O 1
ATOM 523 N N . GLN A 1 70 ? -21.433 0.973 -1.661 1.00 96.50 70 GLN A N 1
ATOM 524 C CA . GLN A 1 70 ? -22.814 0.867 -1.197 1.00 96.50 70 GLN A CA 1
ATOM 525 C C . GLN A 1 70 ? -22.879 0.273 0.210 1.00 96.50 70 GLN A C 1
ATOM 527 O O . GLN A 1 70 ? -22.160 -0.665 0.547 1.00 96.50 70 GLN A O 1
ATOM 532 N N . GLU A 1 71 ? -23.779 0.809 1.024 1.00 97.12 71 GLU A N 1
ATOM 533 C CA . GLU A 1 71 ? -24.027 0.316 2.375 1.00 97.12 71 GLU A CA 1
ATOM 534 C C . GLU A 1 71 ? -24.920 -0.918 2.300 1.00 97.12 71 GLU A C 1
ATOM 536 O O . GLU A 1 71 ? -25.992 -0.885 1.699 1.00 97.12 71 GLU A O 1
ATOM 541 N N . LYS A 1 72 ? -24.453 -2.020 2.885 1.00 96.75 72 LYS A N 1
ATOM 542 C CA . LYS A 1 72 ? -25.117 -3.327 2.830 1.00 96.75 72 LYS A CA 1
ATOM 543 C C . LYS A 1 72 ? -25.823 -3.693 4.129 1.00 96.75 72 LYS A C 1
ATOM 545 O O . LYS A 1 72 ? -26.659 -4.589 4.129 1.00 96.75 72 LYS A O 1
ATOM 550 N N . GLY A 1 73 ? -25.499 -3.017 5.228 1.00 95.31 73 GLY A N 1
ATOM 551 C CA . GLY A 1 73 ? -26.137 -3.260 6.513 1.00 95.31 73 GLY A CA 1
ATOM 552 C C . GLY A 1 73 ? -25.412 -2.603 7.676 1.00 95.31 73 GLY A C 1
ATOM 553 O O . GLY A 1 73 ? -24.386 -1.938 7.512 1.00 95.31 73 GLY A O 1
ATOM 554 N N . MET A 1 74 ? -25.971 -2.808 8.864 1.00 95.69 74 MET A N 1
ATOM 555 C CA . MET A 1 74 ? -25.361 -2.373 10.116 1.00 95.69 74 MET A CA 1
ATOM 556 C C . MET A 1 74 ? -24.100 -3.184 10.419 1.00 95.69 74 MET A C 1
ATOM 558 O O . MET A 1 74 ? -23.972 -4.335 9.996 1.00 95.69 74 MET A O 1
ATOM 562 N N . LEU A 1 75 ? -23.181 -2.581 11.171 1.00 96.75 75 LEU A N 1
ATOM 563 C CA . LEU A 1 75 ? -22.031 -3.295 11.706 1.00 96.75 75 LEU A CA 1
ATOM 564 C C . LEU A 1 75 ? -22.506 -4.417 12.658 1.0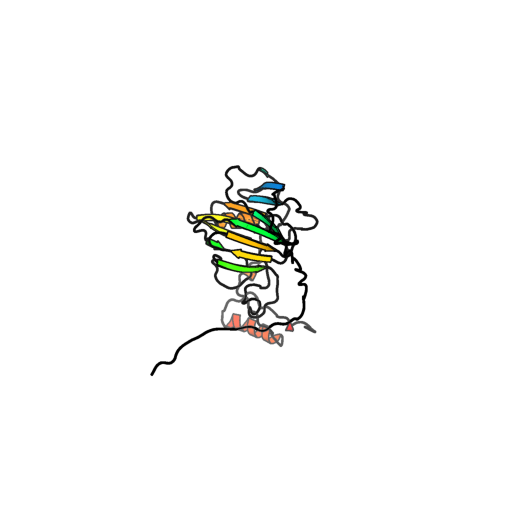0 96.75 75 LEU A C 1
ATOM 566 O O . LEU A 1 75 ? -23.334 -4.146 13.533 1.00 96.75 75 LEU A O 1
ATOM 570 N N . PRO A 1 76 ? -22.026 -5.666 12.507 1.00 94.88 76 PRO A N 1
ATOM 571 C CA . PRO A 1 76 ? -22.387 -6.756 13.406 1.00 94.88 76 PRO A CA 1
ATOM 572 C C . PRO A 1 76 ? -21.987 -6.452 14.851 1.00 94.88 76 PRO A C 1
ATOM 574 O O . PRO A 1 76 ? -20.906 -5.924 15.103 1.00 94.88 76 PRO A O 1
ATOM 577 N N . SER A 1 77 ? -22.816 -6.849 15.817 1.00 93.44 77 SER A N 1
ATOM 578 C CA . SER A 1 77 ? -22.548 -6.615 17.246 1.00 93.44 77 SER A CA 1
ATOM 579 C C . SER A 1 77 ? -21.307 -7.342 17.774 1.00 93.44 77 SER A C 1
ATOM 581 O O . SER A 1 77 ? -20.828 -7.026 18.856 1.00 93.44 77 SER A O 1
ATOM 583 N N . ASN A 1 78 ? -20.812 -8.343 17.043 1.00 93.31 78 ASN A N 1
ATOM 584 C CA . ASN A 1 78 ? -19.612 -9.110 17.361 1.00 93.31 78 ASN A CA 1
ATOM 585 C C . ASN A 1 78 ? -18.364 -8.640 16.593 1.00 93.31 78 ASN A C 1
ATOM 587 O O . ASN A 1 78 ? -17.337 -9.318 16.669 1.00 93.31 78 ASN A O 1
ATOM 591 N N . TRP A 1 79 ? -18.432 -7.528 15.853 1.00 96.19 79 TRP A N 1
ATOM 592 C CA . TRP A 1 79 ? -17.251 -6.914 15.245 1.00 96.19 79 TRP A CA 1
ATOM 593 C C . TRP A 1 79 ? -16.214 -6.584 16.331 1.00 96.19 79 TRP A C 1
ATOM 595 O O . TRP A 1 79 ? -16.587 -6.240 17.446 1.00 96.19 79 TRP A O 1
ATOM 605 N N . GLN A 1 80 ? -14.920 -6.735 16.042 1.00 94.38 80 GLN A N 1
ATOM 606 C CA . GLN A 1 80 ? -13.864 -6.609 17.065 1.00 94.38 80 GLN A CA 1
ATOM 607 C C . GLN A 1 80 ? -12.925 -5.423 16.828 1.00 94.38 80 GLN A C 1
ATOM 609 O O . GLN A 1 80 ? -12.344 -4.892 17.769 1.00 94.38 80 GLN A O 1
ATOM 614 N N . LEU A 1 81 ? -12.761 -4.994 15.577 1.00 97.19 81 LEU A N 1
ATOM 615 C CA . LEU A 1 81 ? -11.772 -3.988 15.200 1.00 97.19 81 LEU A CA 1
ATOM 616 C C . LEU A 1 81 ? -12.414 -2.606 15.073 1.00 97.19 81 LEU A C 1
ATOM 618 O O . LEU A 1 81 ? -12.929 -2.250 14.011 1.00 97.19 81 LEU A O 1
ATOM 622 N N . TYR A 1 82 ? -12.367 -1.826 16.150 1.00 97.31 82 TYR A N 1
ATOM 623 C CA . TYR A 1 82 ? -12.924 -0.476 16.194 1.00 97.31 82 TYR A CA 1
ATOM 624 C C . TYR A 1 82 ? -11.816 0.578 16.158 1.00 97.31 82 TYR A C 1
ATOM 626 O O . TYR A 1 82 ? -11.086 0.722 17.140 1.00 97.31 82 TYR A O 1
ATOM 634 N N . PRO A 1 83 ? -11.675 1.336 15.057 1.00 97.81 83 PRO A N 1
ATOM 635 C CA . PRO A 1 83 ? -10.763 2.462 15.041 1.00 97.81 83 PRO A CA 1
ATOM 636 C C . PRO A 1 83 ? -11.322 3.598 15.904 1.00 97.81 83 PRO A C 1
ATOM 638 O O . PRO A 1 83 ? -12.509 3.926 15.842 1.00 97.81 83 PRO A O 1
ATOM 641 N N . ILE A 1 84 ? -10.454 4.238 16.676 1.00 97.69 84 ILE A N 1
ATOM 642 C CA . ILE A 1 84 ? -10.786 5.406 17.488 1.00 97.69 84 ILE A CA 1
ATOM 643 C C . ILE A 1 84 ? -10.244 6.642 16.783 1.00 97.69 84 ILE A C 1
ATOM 645 O O . ILE A 1 84 ? -9.066 6.697 16.446 1.00 97.69 84 ILE A O 1
ATOM 649 N N . MET A 1 85 ? -11.118 7.624 16.557 1.00 97.38 85 MET A N 1
ATOM 650 C CA . MET A 1 85 ? -10.774 8.907 15.946 1.00 97.38 85 MET A CA 1
ATOM 651 C C . MET A 1 85 ? -10.588 9.971 17.018 1.00 97.38 85 MET A C 1
ATOM 653 O O . MET A 1 85 ? -11.378 10.079 17.956 1.00 97.38 85 MET A O 1
ATOM 657 N N . GLU A 1 86 ? -9.590 10.818 16.828 1.00 96.56 86 GLU A N 1
ATOM 658 C CA . GLU A 1 86 ? -9.279 11.945 17.691 1.00 96.56 86 GLU A CA 1
ATOM 659 C C . GLU A 1 86 ? -9.068 13.206 16.849 1.00 96.56 86 GLU A C 1
ATOM 661 O O . GLU A 1 86 ? -8.696 13.155 15.674 1.00 96.56 86 GLU A O 1
ATOM 666 N N . LYS A 1 87 ? -9.310 14.371 17.456 1.00 94.19 87 LYS A N 1
ATOM 667 C CA . LYS A 1 87 ? -8.961 15.663 16.855 1.00 94.19 87 LYS A CA 1
ATOM 668 C C . LYS A 1 87 ? -8.241 16.536 17.872 1.00 94.19 87 LYS A C 1
ATOM 670 O O . LYS A 1 87 ? -8.707 16.713 19.002 1.00 94.19 87 LYS A O 1
ATOM 675 N N . LYS A 1 88 ? -7.110 17.117 17.466 1.00 90.19 88 LYS A N 1
ATOM 676 C CA . LYS A 1 88 ? -6.304 18.022 18.294 1.00 90.19 88 LYS A CA 1
ATOM 677 C C . LYS A 1 88 ? -5.750 19.166 17.450 1.00 90.19 88 LYS A C 1
ATOM 679 O O . LYS A 1 88 ? -5.033 18.945 16.486 1.00 90.19 88 LYS A O 1
ATOM 684 N N . LYS A 1 89 ? -6.049 20.411 17.847 1.00 84.44 89 LYS A N 1
ATOM 685 C CA . LYS A 1 89 ? -5.547 21.640 17.190 1.00 84.44 89 LYS A CA 1
ATOM 686 C C . LYS A 1 89 ? -5.769 21.670 15.663 1.00 84.44 89 LYS A C 1
ATOM 688 O O . LYS A 1 89 ? -4.899 22.104 14.925 1.00 84.44 89 LYS A O 1
ATOM 693 N N . GLY A 1 90 ? -6.926 21.196 15.199 1.00 82.62 90 GLY A N 1
ATOM 694 C CA . GLY A 1 90 ? -7.264 21.145 13.769 1.00 82.62 90 GLY A CA 1
ATOM 695 C C . GLY A 1 90 ? -6.799 19.878 13.047 1.00 82.62 90 GLY A C 1
ATOM 696 O O . GLY A 1 90 ? -7.395 19.529 12.040 1.00 82.62 90 GLY A O 1
ATOM 697 N N . HIS A 1 91 ? -5.843 19.137 13.607 1.00 93.62 91 HIS A N 1
ATOM 698 C CA . HIS A 1 91 ? -5.334 17.892 13.039 1.00 93.62 91 HIS A CA 1
ATOM 699 C C . HIS A 1 91 ? -6.144 16.686 13.513 1.00 93.62 91 HIS A C 1
ATOM 701 O O . HIS A 1 91 ? -6.452 16.566 14.707 1.00 93.62 91 HIS A O 1
ATOM 707 N N . ALA A 1 92 ? -6.494 15.804 12.582 1.00 96.19 92 ALA A N 1
ATOM 708 C CA . ALA A 1 92 ? -7.123 14.527 12.881 1.00 96.19 92 ALA A CA 1
ATOM 709 C C . ALA A 1 92 ? -6.079 13.429 13.131 1.00 96.19 92 ALA A C 1
ATOM 711 O O . ALA A 1 92 ? -4.998 13.403 12.539 1.00 96.19 92 ALA A O 1
ATOM 712 N N . SER A 1 93 ? -6.430 12.479 13.983 1.00 97.69 93 SER A N 1
ATOM 713 C CA . SER A 1 93 ? -5.684 11.241 14.168 1.00 97.69 93 SER A CA 1
ATOM 714 C C . SER A 1 93 ? -6.640 10.078 14.373 1.00 97.69 93 SER A C 1
ATOM 716 O O . SER A 1 93 ? -7.810 10.257 14.714 1.00 97.69 93 SER A O 1
ATOM 718 N N . ALA A 1 94 ? -6.137 8.876 14.139 1.00 98.25 94 ALA A N 1
ATOM 719 C CA . ALA A 1 94 ? -6.833 7.637 14.400 1.00 98.25 94 ALA A CA 1
ATOM 720 C C . ALA A 1 94 ? -5.878 6.613 14.989 1.00 98.25 94 ALA A C 1
ATOM 722 O O . ALA A 1 94 ? -4.689 6.611 14.664 1.00 98.25 94 ALA A O 1
ATOM 723 N N . TYR A 1 95 ? -6.404 5.685 15.772 1.00 98.31 95 TYR A N 1
ATOM 724 C CA . TYR A 1 95 ? -5.683 4.461 16.076 1.00 98.31 95 TYR A CA 1
ATOM 725 C C . TYR A 1 95 ? -6.602 3.249 16.074 1.00 98.31 95 TYR A C 1
ATOM 727 O O . TYR A 1 95 ? -7.816 3.366 16.218 1.00 98.31 95 TYR A O 1
ATOM 735 N N . LEU A 1 96 ? -6.004 2.079 15.891 1.00 98.56 96 LEU A N 1
ATOM 736 C CA . LEU A 1 96 ? -6.645 0.782 16.032 1.00 98.56 96 LEU A CA 1
ATOM 737 C C . LEU A 1 96 ? -5.783 -0.058 16.974 1.00 98.56 96 LEU A C 1
ATOM 739 O O . LEU A 1 96 ? -4.611 -0.297 16.672 1.00 98.56 96 LEU A O 1
ATOM 743 N N . ASP A 1 97 ? -6.355 -0.482 18.100 1.00 98.31 97 ASP A N 1
ATOM 744 C CA . ASP A 1 97 ? -5.738 -1.496 18.956 1.00 98.31 97 ASP A CA 1
ATOM 745 C C . ASP A 1 97 ? -5.687 -2.828 18.198 1.00 98.31 97 ASP A C 1
ATOM 747 O O . ASP A 1 97 ? -6.662 -3.230 17.554 1.00 98.31 97 ASP A O 1
ATOM 751 N N . VAL A 1 98 ? -4.541 -3.505 18.245 1.00 97.19 98 VAL A N 1
ATOM 752 C CA . VAL A 1 98 ? -4.326 -4.776 17.552 1.00 97.19 98 VAL A CA 1
ATOM 753 C C . VAL A 1 98 ? -4.182 -5.924 18.551 1.00 97.19 98 VAL A C 1
ATOM 755 O O . VAL A 1 98 ? -3.602 -5.741 19.622 1.00 97.19 98 VAL A O 1
ATOM 758 N N . PRO A 1 99 ? -4.689 -7.129 18.227 1.00 96.06 99 PRO A N 1
ATOM 759 C CA . PRO A 1 99 ? -4.493 -8.296 19.078 1.00 96.06 99 PRO A CA 1
ATOM 760 C C . PRO A 1 99 ? -3.008 -8.605 19.290 1.00 96.06 99 PRO A C 1
ATOM 762 O O . PRO A 1 99 ? -2.199 -8.479 18.367 1.00 96.06 99 PRO A O 1
ATOM 765 N N . GLN A 1 100 ? -2.657 -9.079 20.484 1.00 97.00 100 GLN A N 1
ATOM 766 C CA . GLN A 1 100 ? -1.285 -9.465 20.803 1.00 97.00 100 GLN A CA 1
ATOM 767 C C . GLN A 1 100 ? -0.762 -10.532 19.827 1.00 97.00 100 GLN A C 1
ATOM 769 O O . GLN A 1 100 ? -1.477 -11.458 19.445 1.00 97.00 100 GLN A O 1
ATOM 774 N N . GLY A 1 101 ? 0.505 -10.403 19.429 1.00 97.75 101 GLY A N 1
ATOM 775 C CA . GLY A 1 101 ? 1.147 -11.326 18.488 1.00 97.75 101 GLY A CA 1
ATOM 776 C C . GLY A 1 101 ? 0.774 -11.087 17.021 1.00 97.75 101 GLY A C 1
ATOM 777 O O . GLY A 1 101 ? 1.175 -11.870 16.162 1.00 97.75 101 GLY A O 1
ATOM 778 N N . THR A 1 102 ? 0.032 -10.018 16.712 1.00 98.69 102 THR A N 1
ATOM 779 C CA . THR A 1 102 ? -0.267 -9.638 15.327 1.00 98.69 102 THR A CA 1
ATOM 780 C C . THR A 1 102 ? 0.995 -9.154 14.611 1.00 98.69 102 THR A C 1
ATOM 782 O O . THR A 1 102 ? 1.686 -8.246 15.074 1.00 98.69 102 THR A O 1
ATOM 785 N N . SER A 1 103 ? 1.256 -9.718 13.432 1.00 98.81 103 SER A N 1
ATOM 786 C CA . SER A 1 103 ? 2.286 -9.235 12.508 1.00 98.81 103 SER A CA 1
ATOM 787 C C . SER A 1 103 ? 1.705 -8.172 11.577 1.00 98.81 103 SER A C 1
ATOM 789 O O . SER A 1 103 ? 0.710 -8.422 10.898 1.00 98.81 103 SER A O 1
ATOM 791 N N . LEU A 1 104 ? 2.314 -6.987 11.537 1.00 98.81 104 LEU A N 1
ATOM 792 C CA . LEU A 1 104 ? 1.842 -5.833 10.770 1.00 98.81 104 LEU A CA 1
ATOM 793 C C . LEU A 1 104 ? 2.680 -5.616 9.504 1.00 98.81 104 LEU A C 1
ATOM 795 O O . LEU A 1 104 ? 3.905 -5.722 9.532 1.00 98.81 104 LEU A O 1
ATOM 799 N N . TYR A 1 105 ? 2.025 -5.252 8.402 1.00 98.56 105 TYR A N 1
ATOM 800 C CA . TYR A 1 105 ? 2.619 -5.037 7.077 1.00 98.56 105 TYR A CA 1
ATOM 801 C C . TYR A 1 105 ? 1.970 -3.840 6.371 1.00 98.56 105 TYR A C 1
ATOM 803 O O . TYR A 1 105 ? 0.857 -3.449 6.708 1.00 98.56 105 TYR A O 1
ATOM 811 N N . GLY A 1 106 ? 2.621 -3.282 5.347 1.00 97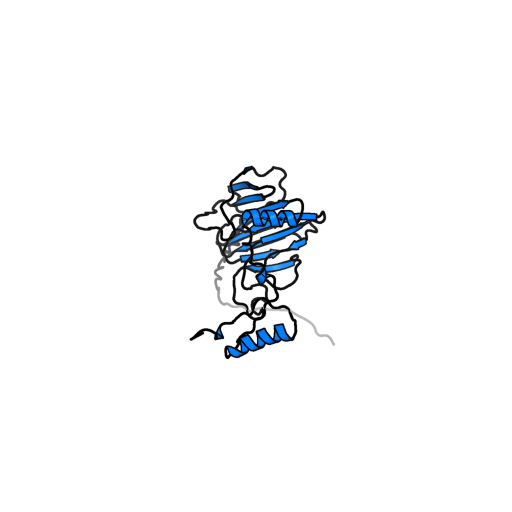.12 106 GLY A N 1
ATOM 812 C CA . GLY A 1 106 ? 2.078 -2.174 4.545 1.00 97.12 106 GLY A CA 1
ATOM 813 C C . GLY A 1 106 ? 2.865 -0.873 4.698 1.00 97.12 106 GLY A C 1
ATOM 814 O O . GLY A 1 106 ? 4.077 -0.905 4.939 1.00 97.12 106 GLY A O 1
ATOM 815 N N . GLY A 1 107 ? 2.183 0.261 4.506 1.00 93.25 107 GLY A N 1
ATOM 816 C CA . GLY A 1 107 ? 2.777 1.598 4.597 1.00 93.25 107 GLY A CA 1
ATOM 817 C C . GLY A 1 107 ? 3.822 1.924 3.520 1.00 93.25 107 GLY A C 1
ATOM 818 O O . GLY A 1 107 ? 4.715 2.725 3.759 1.00 93.25 107 GLY A O 1
ATOM 819 N N . GLY A 1 108 ? 3.787 1.273 2.353 1.00 87.88 108 GLY A N 1
ATOM 820 C CA . GLY A 1 108 ? 4.672 1.646 1.241 1.00 87.88 108 GLY A CA 1
ATOM 821 C C . GLY A 1 108 ? 4.430 3.089 0.758 1.00 87.88 108 GLY A C 1
ATOM 822 O O . GLY A 1 108 ? 3.425 3.700 1.112 1.00 87.88 108 GLY A O 1
ATOM 823 N N . GLU A 1 109 ? 5.303 3.682 -0.051 1.00 94.44 109 GLU A N 1
ATOM 824 C CA . GLU A 1 109 ? 6.615 3.184 -0.471 1.00 94.44 109 GLU A CA 1
ATOM 825 C C . GLU A 1 109 ? 7.695 3.719 0.477 1.00 94.44 109 GLU A C 1
ATOM 827 O O . GLU A 1 109 ? 7.893 4.925 0.607 1.00 94.44 109 GLU A O 1
ATOM 832 N N . VAL A 1 110 ? 8.400 2.815 1.157 1.00 94.12 110 VAL A N 1
ATOM 833 C CA . VAL A 1 110 ? 9.469 3.143 2.109 1.00 94.12 110 VAL A CA 1
ATOM 834 C C . VAL A 1 110 ? 10.457 1.983 2.196 1.00 94.12 110 VAL A C 1
ATOM 836 O O . VAL A 1 110 ? 10.090 0.822 1.996 1.00 94.12 110 VAL A O 1
ATOM 839 N N . THR A 1 111 ? 11.696 2.284 2.570 1.00 93.75 111 THR A N 1
ATOM 840 C CA . THR A 1 111 ? 12.725 1.277 2.864 1.00 93.75 111 THR A CA 1
ATOM 841 C C . THR A 1 111 ? 12.537 0.636 4.250 1.00 93.75 111 THR A C 1
ATOM 843 O O . THR A 1 111 ? 11.616 0.967 5.007 1.00 93.75 111 THR A O 1
ATOM 846 N N . GLY A 1 112 ? 13.419 -0.304 4.597 1.00 92.31 112 GLY A N 1
ATOM 847 C CA . GLY A 1 112 ? 13.437 -0.973 5.899 1.00 92.31 112 GLY A CA 1
ATOM 848 C C . GLY A 1 112 ? 12.755 -2.346 5.898 1.00 92.31 112 GLY A C 1
ATOM 849 O O . GLY A 1 112 ? 12.505 -2.912 4.832 1.00 92.31 112 GLY A O 1
ATOM 850 N N . PRO A 1 113 ? 12.494 -2.920 7.086 1.00 94.44 113 PRO A N 1
ATOM 851 C CA . PRO A 1 113 ? 11.979 -4.279 7.203 1.00 94.44 113 PRO A CA 1
ATOM 852 C C . PRO A 1 113 ? 10.555 -4.404 6.652 1.00 94.44 113 PRO A C 1
ATOM 854 O O . PRO A 1 113 ? 9.741 -3.486 6.777 1.00 94.44 113 PRO A O 1
ATOM 857 N N . LEU A 1 114 ? 10.251 -5.579 6.087 1.00 95.50 114 LEU A N 1
ATOM 858 C CA . LEU A 1 114 ? 8.901 -5.929 5.636 1.00 95.50 114 LEU A CA 1
ATOM 859 C C . LEU A 1 114 ? 7.911 -5.967 6.810 1.00 95.50 114 LEU A C 1
ATOM 861 O O . LEU A 1 114 ? 6.797 -5.464 6.684 1.00 95.50 114 LEU A O 1
ATOM 865 N N . LEU A 1 115 ? 8.329 -6.548 7.942 1.00 97.56 115 LEU A N 1
ATOM 866 C CA . LEU A 1 115 ? 7.565 -6.516 9.186 1.00 97.56 115 LEU A CA 1
ATOM 867 C C . LEU A 1 115 ? 7.561 -5.085 9.738 1.00 97.56 115 LEU A C 1
ATOM 869 O O . LEU A 1 115 ? 8.617 -4.488 9.953 1.00 97.56 115 LEU A O 1
ATOM 873 N N . ARG A 1 116 ? 6.366 -4.534 9.953 1.00 97.31 116 ARG A N 1
ATOM 874 C CA . ARG A 1 116 ? 6.151 -3.138 10.349 1.00 97.31 116 ARG A CA 1
ATOM 875 C C . ARG A 1 116 ? 5.936 -2.946 11.845 1.00 97.31 116 ARG A C 1
ATOM 877 O O . ARG A 1 116 ? 5.856 -1.804 12.285 1.00 97.31 116 ARG A O 1
ATOM 884 N N . ASN A 1 117 ? 5.894 -3.998 12.652 1.00 98.00 117 ASN A N 1
ATOM 885 C CA . ASN A 1 117 ? 5.883 -3.859 14.108 1.00 98.00 117 ASN A CA 1
ATOM 886 C C . ASN A 1 117 ? 7.054 -2.968 14.583 1.00 98.00 117 ASN A C 1
ATOM 888 O O . ASN A 1 117 ? 8.202 -3.132 14.161 1.00 98.00 117 ASN A O 1
ATOM 892 N N . GLY A 1 118 ? 6.744 -1.963 15.401 1.00 97.38 118 GLY A N 1
ATOM 893 C CA . GLY A 1 118 ? 7.703 -0.977 15.913 1.00 97.38 118 GLY A CA 1
ATOM 894 C C . GLY A 1 118 ? 8.209 0.053 14.892 1.00 97.38 118 GLY A C 1
ATOM 895 O O . GLY A 1 118 ? 9.173 0.762 15.180 1.00 97.38 118 GLY A O 1
ATOM 896 N N . GLN A 1 119 ? 7.616 0.145 13.697 1.00 97.44 119 GLN A N 1
ATOM 897 C CA . GLN A 1 119 ? 8.051 1.075 12.650 1.00 97.44 119 GLN A CA 1
ATOM 898 C C . GLN A 1 119 ? 7.233 2.372 12.635 1.00 97.44 119 GLN A C 1
ATOM 900 O O . GLN A 1 119 ? 6.070 2.420 13.026 1.00 97.44 119 GLN A O 1
ATOM 905 N N . SER A 1 120 ? 7.856 3.447 12.148 1.00 97.38 120 SER A N 1
ATOM 906 C CA . SER A 1 120 ? 7.205 4.739 11.922 1.00 97.38 120 SER A CA 1
ATOM 907 C C . SER A 1 120 ? 7.665 5.328 10.597 1.00 97.38 120 SER A C 1
ATOM 909 O O . SER A 1 120 ? 8.867 5.334 10.310 1.00 97.38 120 SER A O 1
ATOM 911 N N . ILE A 1 121 ? 6.711 5.804 9.802 1.00 97.19 121 ILE A N 1
ATOM 912 C CA . ILE A 1 121 ? 6.917 6.290 8.437 1.00 97.19 121 ILE A CA 1
ATOM 913 C C . ILE A 1 121 ? 6.133 7.581 8.190 1.00 97.19 121 ILE A C 1
ATOM 915 O O . ILE A 1 121 ? 5.178 7.886 8.912 1.00 97.19 121 ILE A O 1
ATOM 919 N N . LYS A 1 122 ? 6.520 8.334 7.157 1.00 96.88 122 LYS A N 1
ATOM 920 C CA . LYS A 1 122 ? 5.820 9.551 6.731 1.00 96.88 122 LYS A CA 1
ATOM 921 C C . LYS A 1 122 ? 5.217 9.350 5.346 1.00 96.88 122 LYS A C 1
ATOM 923 O O . LYS A 1 122 ? 5.907 8.965 4.409 1.00 96.88 122 LYS A O 1
ATOM 928 N N . LEU A 1 123 ? 3.940 9.679 5.229 1.00 97.19 123 LEU A N 1
ATOM 929 C CA . LEU A 1 123 ? 3.158 9.627 4.004 1.00 97.19 123 LEU A CA 1
ATOM 930 C C . LEU A 1 123 ? 3.120 11.030 3.404 1.00 97.19 123 LEU A C 1
ATOM 932 O O . LEU A 1 123 ? 2.319 11.877 3.807 1.00 97.19 123 LEU A O 1
ATOM 936 N N . TRP A 1 124 ? 4.078 11.294 2.519 1.00 96.50 124 TRP A N 1
ATOM 937 C CA . TRP A 1 124 ? 4.143 12.502 1.708 1.00 96.50 124 TRP A CA 1
ATOM 938 C C . TRP A 1 124 ? 5.090 12.281 0.534 1.00 96.50 124 TRP A C 1
ATOM 940 O O . TRP A 1 124 ? 6.304 12.193 0.736 1.00 96.50 124 TRP A O 1
ATOM 950 N N . ASN A 1 125 ? 4.538 12.202 -0.676 1.00 96.50 125 ASN A N 1
ATOM 951 C CA . ASN A 1 125 ? 5.305 11.914 -1.886 1.00 96.50 125 ASN A CA 1
ATOM 952 C C . ASN A 1 125 ? 6.436 12.937 -2.046 1.00 96.50 125 ASN A C 1
ATOM 954 O O . ASN A 1 125 ? 6.202 14.144 -2.096 1.00 96.50 125 ASN A O 1
ATOM 958 N N . THR A 1 126 ? 7.669 12.445 -2.062 1.00 95.25 126 THR A N 1
ATOM 959 C CA . THR A 1 126 ? 8.885 13.254 -2.069 1.00 95.25 126 THR A CA 1
ATOM 960 C C . THR A 1 126 ? 9.887 12.616 -3.017 1.00 95.25 126 THR A C 1
ATOM 962 O O . THR A 1 126 ? 10.143 11.416 -2.918 1.00 95.25 126 THR A O 1
ATOM 965 N N . ASP A 1 127 ? 10.486 13.418 -3.897 1.00 94.75 127 ASP A N 1
ATOM 966 C CA . ASP A 1 127 ? 11.667 12.990 -4.642 1.00 94.75 127 ASP A CA 1
ATOM 967 C C . ASP A 1 127 ? 12.836 12.827 -3.660 1.00 94.75 127 ASP A C 1
ATOM 969 O O . ASP A 1 127 ? 13.431 13.797 -3.187 1.00 94.75 127 ASP A O 1
ATOM 973 N N . SER A 1 128 ? 13.082 11.579 -3.266 1.00 91.00 128 SER A N 1
ATOM 974 C CA . SER A 1 128 ? 14.088 11.210 -2.278 1.00 91.00 128 SER A CA 1
ATOM 975 C C . SER A 1 128 ? 15.168 10.349 -2.925 1.00 91.00 128 SER A C 1
ATOM 977 O O . SER A 1 128 ? 15.344 9.172 -2.577 1.00 91.00 128 SER A O 1
ATOM 979 N N . GLY A 1 129 ? 15.935 10.962 -3.828 1.00 87.12 129 GLY A N 1
ATOM 980 C CA . GLY A 1 129 ? 17.121 10.360 -4.428 1.00 87.12 129 GLY A CA 1
ATOM 981 C C . GLY A 1 129 ? 18.043 9.714 -3.385 1.00 87.12 129 GLY A C 1
ATOM 982 O O . GLY A 1 129 ? 18.285 10.264 -2.302 1.00 87.12 129 GLY A O 1
ATOM 983 N N . ALA A 1 130 ? 18.511 8.503 -3.704 1.00 88.00 130 ALA A N 1
ATOM 984 C CA . ALA A 1 130 ? 19.347 7.663 -2.841 1.00 88.00 130 ALA A CA 1
ATOM 985 C C . ALA A 1 130 ? 18.800 7.456 -1.409 1.00 88.00 130 ALA A C 1
ATOM 987 O O . ALA A 1 130 ? 19.575 7.232 -0.480 1.00 88.00 130 ALA A O 1
ATOM 988 N N . TYR A 1 131 ? 17.475 7.530 -1.218 1.00 91.12 131 TYR A N 1
ATOM 989 C CA . TYR A 1 131 ? 16.803 7.335 0.078 1.00 91.12 131 TYR A CA 1
ATOM 990 C C . TYR A 1 131 ? 17.247 8.330 1.168 1.00 91.12 131 TYR A C 1
ATOM 992 O O . TYR A 1 131 ? 17.153 8.049 2.364 1.00 91.12 131 TYR A O 1
ATOM 1000 N N . SER A 1 132 ? 17.746 9.496 0.755 1.00 89.81 132 SER A N 1
ATOM 1001 C CA . SER A 1 132 ? 18.354 10.489 1.646 1.00 89.81 132 SER A CA 1
ATOM 1002 C C . SER A 1 132 ? 17.362 11.141 2.614 1.00 89.81 132 SER A C 1
ATOM 1004 O O . SER A 1 132 ? 17.724 11.491 3.739 1.00 89.81 132 SER A O 1
ATOM 1006 N N . VAL A 1 133 ? 16.097 11.285 2.216 1.00 87.94 133 VAL A N 1
ATOM 1007 C CA . VAL A 1 133 ? 15.074 11.938 3.031 1.00 87.94 133 VAL A CA 1
ATOM 1008 C C . VAL A 1 133 ? 14.546 10.976 4.086 1.00 87.94 133 VAL A C 1
ATOM 1010 O O . VAL A 1 133 ? 14.112 9.865 3.784 1.00 87.94 133 VAL A O 1
ATOM 1013 N N . ASP A 1 134 ? 14.556 11.420 5.347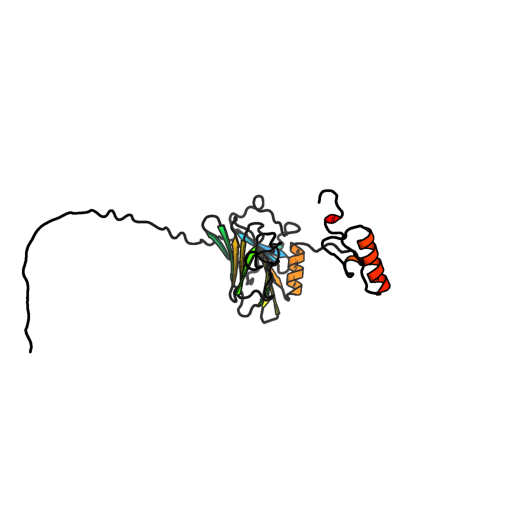 1.00 91.31 134 ASP A N 1
ATOM 1014 C CA . ASP A 1 134 ? 14.039 10.659 6.493 1.00 91.31 134 ASP A CA 1
ATOM 1015 C C . ASP A 1 134 ? 14.590 9.220 6.566 1.00 91.31 134 ASP A C 1
ATOM 1017 O O . ASP A 1 134 ? 13.919 8.307 7.049 1.00 91.31 134 ASP A O 1
ATOM 1021 N N . ASN A 1 135 ? 15.815 9.017 6.068 1.00 92.75 135 ASN A N 1
ATOM 1022 C CA . ASN A 1 135 ? 16.478 7.718 6.005 1.00 92.75 135 ASN A CA 1
ATOM 1023 C C . ASN A 1 135 ? 15.641 6.653 5.262 1.00 92.75 135 ASN A C 1
ATOM 1025 O O . ASN A 1 135 ? 15.527 5.509 5.708 1.00 92.75 135 ASN A O 1
ATOM 1029 N N . GLY A 1 136 ? 14.991 7.064 4.169 1.00 92.75 136 GLY A N 1
ATOM 1030 C CA . GLY A 1 136 ? 14.168 6.220 3.308 1.00 92.75 136 GLY A CA 1
ATOM 1031 C C . GLY A 1 136 ? 12.778 5.904 3.862 1.00 92.75 136 GLY A C 1
ATOM 1032 O O . GLY A 1 136 ? 12.134 4.977 3.373 1.00 92.75 136 GLY A O 1
ATOM 1033 N N . LYS A 1 137 ? 12.312 6.640 4.880 1.00 93.50 137 LYS A N 1
ATOM 1034 C CA . LYS A 1 137 ? 10.969 6.501 5.487 1.00 93.50 137 LYS A CA 1
ATOM 1035 C C . LYS A 1 137 ? 9.912 7.422 4.867 1.00 93.50 137 LYS A C 1
ATOM 1037 O O . LYS A 1 137 ? 8.807 7.533 5.404 1.00 93.50 137 LYS A O 1
ATOM 1042 N N . ARG A 1 138 ? 10.275 8.102 3.778 1.00 94.81 138 ARG A N 1
ATOM 1043 C CA . ARG A 1 138 ? 9.422 8.960 2.955 1.00 94.81 138 ARG A CA 1
ATOM 1044 C C . ARG A 1 138 ? 9.964 8.968 1.525 1.00 94.81 138 ARG A C 1
ATOM 1046 O O . ARG A 1 138 ? 11.035 9.525 1.309 1.00 94.81 138 ARG A O 1
ATOM 1053 N N . LEU A 1 139 ? 9.253 8.339 0.590 1.00 95.75 139 LEU A N 1
ATOM 1054 C CA . LEU A 1 139 ? 9.673 8.205 -0.813 1.00 95.75 139 LEU A CA 1
ATOM 1055 C C . LEU A 1 139 ? 8.583 8.725 -1.766 1.00 95.75 139 LEU A C 1
ATOM 1057 O O . LEU A 1 139 ? 7.864 9.670 -1.435 1.00 95.75 139 LEU A O 1
ATOM 1061 N N . TYR A 1 140 ? 8.479 8.139 -2.956 1.00 96.81 140 TYR A N 1
ATOM 1062 C CA . TYR A 1 140 ? 7.723 8.674 -4.084 1.00 96.81 140 TYR A CA 1
ATOM 1063 C C . TYR A 1 140 ? 6.212 8.438 -3.969 1.00 96.81 140 TYR A C 1
ATOM 1065 O O . TYR A 1 140 ? 5.438 9.180 -4.573 1.00 96.81 140 TYR A O 1
ATOM 1073 N N . GLN A 1 141 ? 5.782 7.442 -3.185 1.00 96.31 141 GLN A N 1
ATOM 1074 C CA . GLN A 1 141 ? 4.374 7.067 -3.034 1.00 96.31 141 GLN A CA 1
ATOM 1075 C C . GLN A 1 141 ? 3.945 6.951 -1.569 1.00 96.31 141 GLN A C 1
ATOM 1077 O O . GLN A 1 141 ? 4.722 6.569 -0.694 1.00 96.31 141 GLN A O 1
ATOM 1082 N N . SER A 1 142 ? 2.665 7.229 -1.321 1.00 96.88 142 SER A N 1
ATOM 1083 C CA . SER A 1 142 ? 2.038 7.167 -0.002 1.00 96.88 142 SER A CA 1
ATOM 1084 C C . SER A 1 142 ? 0.865 6.197 -0.023 1.00 96.88 142 SER A C 1
ATOM 1086 O O . SER A 1 142 ? -0.116 6.423 -0.727 1.00 96.88 142 SER A O 1
ATOM 1088 N N . HIS A 1 143 ? 0.945 5.138 0.779 1.00 97.38 143 HIS A N 1
ATOM 1089 C CA . HIS A 1 143 ? -0.114 4.145 0.920 1.00 97.38 143 HIS A CA 1
ATOM 1090 C C . HIS A 1 143 ? -0.596 4.115 2.382 1.00 97.38 143 HIS A C 1
ATOM 1092 O O . HIS A 1 143 ? 0.042 3.465 3.216 1.00 97.38 143 HIS A O 1
ATOM 1098 N N . PRO A 1 144 ? -1.704 4.806 2.728 1.00 97.38 144 PRO A N 1
ATOM 1099 C CA . PRO A 1 144 ? -2.243 4.887 4.091 1.00 97.38 144 PRO A CA 1
ATOM 1100 C C . PRO A 1 144 ? -2.986 3.599 4.495 1.00 97.38 144 PRO A C 1
ATOM 1102 O O . PRO A 1 144 ? -4.154 3.615 4.880 1.00 97.38 144 PRO A O 1
ATOM 1105 N N . TRP A 1 145 ? -2.300 2.462 4.374 1.00 98.25 145 TRP A N 1
ATOM 1106 C CA . TRP A 1 145 ? -2.840 1.119 4.553 1.00 98.25 145 TRP A CA 1
ATOM 1107 C C . TRP A 1 145 ? -1.912 0.248 5.399 1.00 98.25 145 TRP A C 1
ATOM 1109 O O . TRP A 1 145 ? -0.696 0.217 5.173 1.00 98.25 145 TRP A O 1
ATOM 1119 N N . VAL A 1 146 ? -2.507 -0.519 6.314 1.00 98.75 146 VAL A N 1
ATOM 1120 C CA . VAL A 1 146 ? -1.828 -1.566 7.088 1.00 98.75 146 VAL A CA 1
ATOM 1121 C C . VAL A 1 146 ? -2.621 -2.863 7.010 1.00 98.75 146 VAL A C 1
ATOM 1123 O O . VAL A 1 146 ? -3.837 -2.854 7.161 1.00 98.75 146 VAL A O 1
ATOM 1126 N N . MET A 1 147 ? -1.926 -3.981 6.822 1.00 98.81 147 MET A N 1
ATOM 1127 C CA . MET A 1 147 ? -2.461 -5.333 6.971 1.00 98.81 147 MET A CA 1
ATOM 1128 C C . MET A 1 147 ? -1.923 -5.946 8.264 1.00 98.81 147 MET A C 1
ATOM 1130 O O . MET A 1 147 ? -0.722 -5.874 8.519 1.00 98.81 147 MET A O 1
ATOM 1134 N N . GLY A 1 148 ? -2.793 -6.563 9.056 1.00 98.81 148 GLY A N 1
ATOM 1135 C CA . GLY A 1 148 ? -2.433 -7.345 10.231 1.00 98.81 148 GLY A CA 1
ATOM 1136 C C . GLY A 1 148 ? -2.725 -8.826 10.021 1.00 98.81 148 GLY A C 1
ATOM 1137 O O . GLY A 1 148 ? -3.803 -9.185 9.555 1.00 98.81 148 GLY A O 1
ATOM 1138 N N . VAL A 1 149 ? -1.771 -9.681 10.376 1.00 98.81 149 VAL A N 1
ATOM 1139 C CA . VAL A 1 149 ? -1.906 -11.143 10.367 1.00 98.81 149 VAL A CA 1
ATOM 1140 C C . VAL A 1 149 ? -1.842 -11.626 11.809 1.00 98.81 149 VAL A C 1
ATOM 1142 O O . VAL A 1 149 ? -0.829 -11.428 12.485 1.00 98.81 149 VAL A O 1
ATOM 1145 N N . ARG A 1 150 ? -2.939 -12.205 12.296 1.00 98.62 150 ARG A N 1
ATOM 1146 C CA . ARG A 1 150 ? -3.057 -12.708 13.667 1.00 98.62 150 ARG A CA 1
ATOM 1147 C C . ARG A 1 150 ? -2.304 -14.040 13.819 1.00 98.62 150 ARG A C 1
ATOM 1149 O O . ARG A 1 150 ? -2.043 -14.705 12.813 1.00 98.62 150 ARG A O 1
ATOM 1156 N N . PRO A 1 151 ? -1.985 -14.475 15.055 1.00 98.31 151 PRO A N 1
ATOM 1157 C CA . PRO A 1 151 ? -1.291 -15.746 15.292 1.00 98.31 151 PRO A CA 1
ATOM 1158 C C . PRO A 1 151 ? -1.994 -16.985 14.718 1.00 98.31 151 PRO A C 1
ATOM 1160 O O . PRO A 1 151 ? -1.330 -17.960 14.380 1.00 98.31 151 PRO A O 1
ATOM 1163 N N . ASP A 1 152 ? -3.323 -16.950 14.594 1.00 98.12 152 ASP A N 1
ATOM 1164 C CA . ASP A 1 152 ? -4.133 -18.033 14.022 1.00 98.12 152 ASP A CA 1
ATOM 1165 C C . ASP A 1 152 ? -4.207 -18.010 12.481 1.00 98.12 152 ASP A C 1
ATOM 1167 O O . ASP A 1 152 ? -4.845 -18.871 11.879 1.00 98.12 152 ASP A O 1
ATOM 1171 N N . GLY A 1 153 ? -3.555 -17.040 11.831 1.00 98.38 153 GLY A N 1
ATOM 1172 C CA . GLY A 1 153 ? -3.551 -16.857 10.380 1.00 98.38 153 GLY A CA 1
ATOM 1173 C C . GLY A 1 153 ? -4.719 -16.029 9.838 1.00 98.38 153 GLY A C 1
ATOM 1174 O O . GLY A 1 153 ? -4.632 -15.540 8.706 1.00 98.38 153 GLY A O 1
ATOM 1175 N N . THR A 1 154 ? -5.767 -15.785 10.634 1.00 98.62 154 THR A N 1
ATOM 1176 C CA . THR A 1 154 ? -6.810 -14.824 10.254 1.00 98.62 154 THR A CA 1
ATOM 1177 C C . THR A 1 154 ? -6.204 -13.433 10.149 1.00 98.62 154 THR A C 1
ATOM 1179 O O . THR A 1 154 ? -5.173 -13.123 10.754 1.00 98.62 154 THR A O 1
ATOM 1182 N N . SER A 1 155 ? -6.784 -12.580 9.316 1.00 98.81 155 SER A N 1
ATOM 1183 C CA . SER A 1 155 ? -6.137 -11.322 8.966 1.00 98.81 155 SER A CA 1
ATOM 1184 C C . SER A 1 155 ? -7.128 -10.191 8.839 1.00 98.81 155 SER A C 1
ATOM 1186 O O . 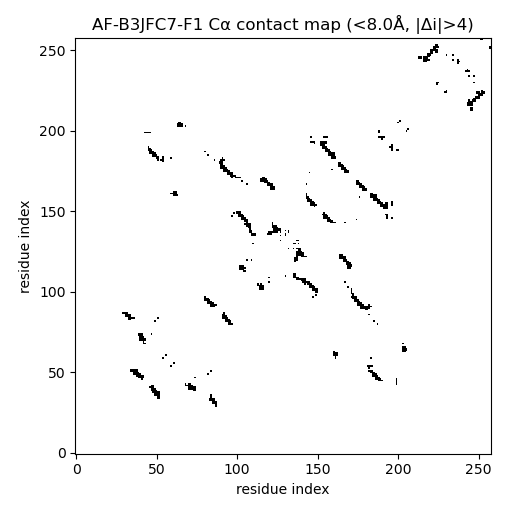SER A 1 155 ? -8.291 -10.375 8.496 1.00 98.81 155 SER A O 1
ATOM 1188 N N . PHE A 1 156 ? -6.618 -8.990 9.045 1.00 98.88 156 PHE A N 1
ATOM 1189 C CA . PHE A 1 156 ? -7.363 -7.774 8.821 1.00 98.88 156 PHE A CA 1
ATOM 1190 C C . PHE A 1 156 ? -6.526 -6.759 8.059 1.00 98.88 156 PHE A C 1
ATOM 1192 O O . PHE A 1 156 ? -5.316 -6.912 7.885 1.00 98.88 156 PHE A O 1
ATOM 1199 N N . GLY A 1 157 ? -7.156 -5.681 7.628 1.00 98.75 157 GLY A N 1
ATOM 1200 C CA . GLY A 1 157 ? -6.428 -4.495 7.237 1.00 98.75 157 GLY A CA 1
ATOM 1201 C C . GLY A 1 157 ? -7.247 -3.233 7.405 1.00 98.75 157 GLY A C 1
ATOM 1202 O O . GLY A 1 157 ? -8.472 -3.275 7.489 1.00 98.75 157 GLY A O 1
ATOM 1203 N N . ILE A 1 158 ? -6.547 -2.114 7.510 1.00 98.88 158 ILE A N 1
ATOM 1204 C CA . ILE A 1 158 ? -7.107 -0.802 7.795 1.00 98.88 158 ILE A CA 1
ATOM 1205 C C . ILE A 1 158 ? -6.611 0.205 6.761 1.00 98.88 158 ILE A C 1
ATOM 1207 O O . ILE A 1 158 ? -5.406 0.358 6.558 1.00 98.88 158 ILE A O 1
ATOM 1211 N N . LEU A 1 159 ? -7.557 0.878 6.105 1.00 98.75 159 LEU A N 1
ATOM 1212 C CA . LEU A 1 159 ? -7.324 1.968 5.160 1.00 98.75 159 LEU A CA 1
ATOM 1213 C C . LEU A 1 159 ? -7.762 3.280 5.805 1.00 98.75 159 LEU A C 1
ATOM 1215 O O . LEU A 1 159 ? -8.936 3.434 6.147 1.00 98.75 159 LEU A O 1
ATOM 1219 N N . PHE A 1 160 ? -6.842 4.233 5.909 1.00 98.31 160 PHE A N 1
ATOM 1220 C CA . PHE A 1 160 ? -7.149 5.605 6.299 1.00 98.31 160 PHE A CA 1
ATOM 1221 C C . PHE A 1 160 ? -7.375 6.422 5.020 1.00 98.31 160 PHE A C 1
ATOM 1223 O O . PHE A 1 160 ? -6.430 6.712 4.289 1.00 98.31 160 PHE A O 1
ATOM 1230 N N . ASP A 1 161 ? -8.630 6.746 4.701 1.00 97.44 161 ASP A N 1
ATOM 1231 C CA . ASP A 1 161 ? -8.984 7.377 3.424 1.00 97.44 161 ASP A CA 1
ATOM 1232 C C . ASP A 1 161 ? -8.801 8.896 3.490 1.00 97.44 161 ASP A C 1
ATOM 1234 O O . ASP A 1 161 ? -9.744 9.656 3.720 1.00 97.44 161 ASP A O 1
ATOM 1238 N N . THR A 1 162 ? -7.550 9.326 3.342 1.00 95.62 162 THR A N 1
ATOM 1239 C CA . THR A 1 162 ? -7.163 10.736 3.322 1.00 95.62 162 THR A CA 1
ATOM 1240 C C . THR A 1 162 ? -5.943 10.965 2.425 1.00 95.62 162 THR A C 1
ATOM 1242 O O . THR A 1 162 ? -4.996 10.177 2.473 1.00 95.62 162 THR A O 1
ATOM 1245 N N . PRO A 1 163 ? -5.930 12.041 1.615 1.00 93.94 163 PRO A N 1
ATOM 1246 C CA . PRO A 1 163 ? -4.766 12.442 0.828 1.00 93.94 163 PRO A CA 1
ATOM 1247 C C . PRO A 1 163 ? -3.797 13.343 1.604 1.00 93.94 163 PRO A C 1
ATOM 1249 O O . PRO A 1 163 ? -2.748 13.718 1.081 1.00 93.94 163 PRO A O 1
ATOM 1252 N N . TYR A 1 164 ? -4.155 13.762 2.820 1.00 95.25 164 TYR A N 1
ATOM 1253 C CA . TYR A 1 164 ? -3.328 14.682 3.584 1.00 95.25 164 TYR A CA 1
ATOM 1254 C C . TYR A 1 164 ? -2.011 14.038 4.005 1.00 95.25 164 TYR A C 1
ATOM 1256 O O . TYR A 1 164 ? -1.923 12.839 4.276 1.00 95.25 164 TYR A O 1
ATOM 1264 N N . LYS A 1 165 ? -0.991 14.887 4.151 1.00 96.31 165 LYS A N 1
ATOM 1265 C CA . LYS A 1 165 ? 0.279 14.509 4.760 1.00 96.31 165 LYS A CA 1
ATOM 1266 C C . LYS A 1 165 ? 0.034 13.850 6.112 1.00 96.31 165 LYS A C 1
ATOM 1268 O O . LYS A 1 165 ? -0.719 14.371 6.940 1.00 96.31 165 LYS A O 1
ATOM 1273 N N . ALA A 1 166 ? 0.666 12.704 6.325 1.00 97.25 166 ALA A N 1
ATOM 1274 C CA . ALA A 1 166 ? 0.434 11.913 7.520 1.00 97.25 166 ALA A CA 1
ATOM 1275 C C . ALA A 1 166 ? 1.689 11.193 8.009 1.00 97.25 166 ALA A C 1
ATOM 1277 O O . ALA A 1 166 ? 2.700 11.072 7.314 1.00 97.25 166 ALA A O 1
ATOM 1278 N N . LYS A 1 167 ? 1.603 10.701 9.238 1.00 97.94 167 LYS A N 1
ATOM 1279 C CA . LYS A 1 167 ? 2.560 9.813 9.875 1.00 97.94 167 LYS A CA 1
ATOM 1280 C C . LYS A 1 167 ? 1.820 8.549 10.290 1.00 97.94 167 LYS A C 1
ATOM 1282 O O . LYS A 1 167 ? 0.793 8.618 10.959 1.00 97.94 167 LYS A O 1
ATOM 1287 N N . LEU A 1 168 ? 2.371 7.403 9.913 1.00 98.44 168 LEU A N 1
ATOM 1288 C CA . LEU A 1 168 ? 1.857 6.092 10.288 1.00 98.44 168 LEU A CA 1
ATOM 1289 C C . LEU A 1 168 ? 2.876 5.431 11.215 1.00 98.44 168 LEU A C 1
ATOM 1291 O O . LEU A 1 168 ? 4.053 5.321 10.871 1.00 98.44 168 LEU A O 1
ATOM 1295 N N . THR A 1 169 ? 2.432 5.025 12.401 1.00 98.44 169 THR A N 1
ATOM 1296 C CA . THR A 1 169 ? 3.269 4.371 13.410 1.00 98.44 169 THR A CA 1
ATOM 1297 C C . THR A 1 169 ? 2.602 3.092 13.881 1.00 98.44 169 THR A C 1
ATOM 1299 O O . THR A 1 169 ? 1.469 3.113 14.350 1.00 98.44 169 THR A O 1
ATOM 1302 N N . THR A 1 170 ? 3.318 1.985 13.792 1.00 98.31 170 THR A N 1
ATOM 1303 C CA . THR A 1 170 ? 2.834 0.648 14.130 1.00 98.31 170 THR A CA 1
ATOM 1304 C C . THR A 1 170 ? 3.651 0.086 15.284 1.00 98.31 170 THR A C 1
ATOM 1306 O O . THR A 1 170 ? 4.877 0.130 15.264 1.00 98.31 170 THR A O 1
ATOM 1309 N N . THR A 1 171 ? 2.983 -0.444 16.302 1.00 98.00 171 THR A N 1
ATOM 1310 C CA . THR A 1 171 ? 3.577 -1.132 17.458 1.00 98.00 171 THR A CA 1
ATOM 1311 C C . THR A 1 171 ? 2.999 -2.544 17.559 1.00 98.00 171 THR A C 1
ATOM 1313 O O . THR A 1 171 ? 2.174 -2.930 16.735 1.00 98.00 171 THR A O 1
ATOM 1316 N N . ASP A 1 172 ? 3.410 -3.315 18.563 1.00 97.38 172 ASP A N 1
ATOM 1317 C CA . ASP A 1 172 ? 2.825 -4.639 18.827 1.00 97.38 172 ASP A CA 1
ATOM 1318 C C . ASP A 1 172 ? 1.390 -4.577 19.370 1.00 97.38 172 ASP A C 1
ATOM 1320 O O . ASP A 1 172 ? 0.707 -5.596 19.432 1.00 97.38 172 ASP A O 1
ATOM 1324 N N . GLU A 1 173 ? 0.934 -3.382 19.749 1.00 97.31 173 GLU A N 1
ATOM 1325 C CA . GLU A 1 173 ? -0.353 -3.153 20.408 1.00 97.31 173 GLU A CA 1
ATOM 1326 C C . GLU A 1 173 ? -1.271 -2.246 19.590 1.00 97.31 173 GLU A C 1
ATOM 1328 O O . GLU A 1 173 ? -2.486 -2.306 19.756 1.00 97.31 173 GLU A O 1
ATOM 1333 N N . ARG A 1 174 ? -0.725 -1.389 18.711 1.00 98.06 174 ARG A N 1
ATOM 1334 C CA . ARG A 1 174 ? -1.505 -0.366 18.000 1.00 98.06 174 ARG A CA 1
ATOM 1335 C C . ARG A 1 174 ? -0.998 -0.042 16.608 1.00 98.06 174 ARG A C 1
ATOM 1337 O O . ARG A 1 174 ? 0.202 0.022 16.346 1.00 98.06 174 ARG A O 1
ATOM 1344 N N . ILE A 1 175 ? -1.940 0.329 15.750 1.00 98.75 175 ILE A N 1
ATOM 1345 C CA . ILE A 1 175 ? -1.697 1.093 14.527 1.00 98.75 175 ILE A CA 1
ATOM 1346 C C . ILE A 1 175 ? -2.154 2.524 14.800 1.00 98.75 175 ILE A C 1
ATOM 1348 O O . ILE A 1 175 ? -3.328 2.735 15.073 1.00 98.75 175 ILE A O 1
ATOM 1352 N N . ASN A 1 176 ? -1.252 3.498 14.718 1.00 98.50 176 ASN A N 1
ATOM 1353 C CA . ASN A 1 176 ? -1.536 4.919 14.911 1.00 98.50 176 ASN A CA 1
ATOM 1354 C C . ASN A 1 176 ? -1.336 5.674 13.597 1.00 98.50 176 ASN A C 1
ATOM 1356 O O . ASN A 1 176 ? -0.312 5.511 12.928 1.00 98.50 176 ASN A O 1
ATOM 1360 N N . PHE A 1 177 ? -2.287 6.533 13.259 1.00 98.50 177 PHE A N 1
ATOM 1361 C CA . PHE A 1 177 ? -2.279 7.366 12.069 1.00 98.50 177 PHE A CA 1
ATOM 1362 C C . PHE A 1 177 ? -2.554 8.816 12.460 1.00 98.50 177 PHE A C 1
ATOM 1364 O O . PHE A 1 177 ? -3.616 9.142 12.981 1.00 98.50 177 PHE A O 1
ATOM 1371 N N . GLU A 1 178 ? -1.600 9.700 12.207 1.00 98.06 178 GLU A N 1
ATOM 1372 C CA . GLU A 1 178 ? -1.683 11.123 12.536 1.00 98.06 178 GLU A CA 1
ATOM 1373 C C . GLU A 1 178 ? -1.592 11.921 11.238 1.00 98.06 178 GLU A C 1
ATOM 1375 O O . GLU A 1 178 ? -0.638 11.738 10.483 1.00 98.06 178 GLU A O 1
ATOM 1380 N N . THR A 1 179 ? -2.546 12.807 10.954 1.00 96.62 179 THR A N 1
ATOM 1381 C CA . THR A 1 179 ? -2.524 13.625 9.733 1.00 96.62 179 THR A CA 1
ATOM 1382 C C . THR A 1 179 ? -2.469 15.113 10.041 1.00 96.62 179 THR A C 1
ATOM 1384 O O . THR A 1 179 ? -3.006 15.580 11.038 1.00 96.62 179 THR A O 1
ATOM 1387 N N . GLU A 1 180 ? -1.839 15.879 9.152 1.00 95.94 180 GLU A N 1
ATOM 1388 C CA . GLU A 1 180 ? -1.875 17.343 9.183 1.00 95.94 180 GLU A CA 1
ATOM 1389 C C . GLU A 1 180 ? -3.238 17.902 8.714 1.00 95.94 180 GLU A C 1
ATOM 1391 O O . GLU A 1 180 ? -3.453 19.111 8.777 1.00 95.94 180 GLU A O 1
ATOM 1396 N N . GLY A 1 181 ? -4.162 17.041 8.272 1.00 93.25 181 GLY A N 1
ATOM 1397 C CA . GLY A 1 181 ? -5.469 17.414 7.732 1.00 93.25 181 GLY A CA 1
ATOM 1398 C C . GLY A 1 181 ? -6.673 17.238 8.659 1.00 93.25 181 GLY A C 1
ATOM 1399 O O . GLY A 1 181 ? -6.560 17.010 9.865 1.00 93.25 181 GLY A O 1
ATOM 1400 N N . GLU A 1 182 ? -7.845 17.344 8.034 1.00 93.69 182 GLU A N 1
ATOM 1401 C CA . GLU A 1 182 ? -9.168 17.231 8.653 1.00 93.69 182 GLU A CA 1
ATOM 1402 C C . GLU A 1 182 ? -9.595 15.776 8.920 1.00 93.69 182 GLU A C 1
ATOM 1404 O O . GLU A 1 182 ? -8.891 14.821 8.592 1.00 93.69 182 GLU A O 1
ATOM 1409 N N . LEU A 1 183 ? -10.775 15.607 9.529 1.00 95.69 183 LEU A N 1
ATOM 1410 C CA . LEU A 1 183 ? -11.376 14.295 9.787 1.00 95.69 183 LEU A CA 1
ATOM 1411 C C . LEU A 1 183 ? -11.555 13.496 8.493 1.00 95.69 183 LEU A C 1
ATOM 1413 O O . LEU A 1 183 ? -12.000 14.027 7.479 1.00 95.69 183 LEU A O 1
ATOM 1417 N N . PHE A 1 184 ? -11.274 12.200 8.567 1.00 96.81 184 PHE A N 1
ATOM 1418 C CA . PHE A 1 184 ? -11.313 11.262 7.449 1.00 96.81 184 PHE A CA 1
ATOM 1419 C C . PHE A 1 184 ? -12.079 9.998 7.838 1.00 96.81 184 PHE A C 1
ATOM 1421 O O . PHE A 1 184 ? -12.262 9.703 9.019 1.00 96.81 184 PHE A O 1
ATOM 1428 N N . ARG A 1 185 ? -12.536 9.244 6.839 1.00 97.31 185 ARG A N 1
ATOM 1429 C CA . ARG A 1 185 ? -13.182 7.946 7.057 1.00 97.31 185 ARG A CA 1
ATOM 1430 C C . ARG A 1 185 ? -12.161 6.814 7.041 1.00 97.31 185 ARG A C 1
ATOM 1432 O O . ARG A 1 185 ? -11.087 6.930 6.453 1.00 97.31 185 ARG A O 1
ATOM 1439 N N . ILE A 1 186 ? -12.529 5.705 7.664 1.00 98.62 186 ILE A N 1
ATOM 1440 C CA . ILE A 1 186 ? -11.687 4.516 7.773 1.00 98.62 186 ILE A CA 1
ATOM 1441 C C . ILE A 1 186 ? -12.443 3.318 7.220 1.00 98.62 186 ILE A C 1
ATOM 1443 O O . ILE A 1 186 ? -13.640 3.163 7.470 1.00 98.62 186 ILE A O 1
ATOM 1447 N N . PHE A 1 187 ? -11.733 2.453 6.503 1.00 98.75 187 PHE A N 1
ATOM 1448 C CA . PHE A 1 187 ? -12.230 1.128 6.153 1.00 98.75 187 PHE A CA 1
ATOM 1449 C C . PHE A 1 187 ? -11.434 0.071 6.898 1.00 98.75 187 PHE A C 1
ATOM 1451 O O . PHE A 1 187 ? -10.206 0.131 6.924 1.00 98.75 187 PHE A O 1
ATOM 1458 N N . VAL A 1 188 ? -12.134 -0.901 7.475 1.00 98.81 188 VAL A N 1
ATOM 1459 C CA . VAL A 1 188 ? -11.519 -2.075 8.093 1.00 98.81 188 VAL A CA 1
ATOM 1460 C C . VAL A 1 188 ? -12.019 -3.315 7.374 1.00 98.81 188 VAL A C 1
ATOM 1462 O O . VAL A 1 188 ? -13.220 -3.496 7.191 1.00 98.81 188 VAL A O 1
ATOM 1465 N N . ILE A 1 189 ? -11.085 -4.155 6.959 1.00 98.88 189 ILE A N 1
ATOM 1466 C CA . ILE A 1 189 ? -11.327 -5.440 6.313 1.00 98.88 189 ILE A CA 1
ATOM 1467 C C . ILE A 1 189 ? -10.943 -6.513 7.320 1.00 98.88 189 ILE A C 1
ATOM 1469 O O . ILE A 1 189 ? -9.830 -6.449 7.819 1.00 98.88 189 ILE A O 1
ATOM 1473 N N . ASP A 1 190 ? -11.804 -7.480 7.613 1.00 98.56 190 ASP A N 1
ATOM 1474 C CA . ASP A 1 190 ? -11.503 -8.598 8.517 1.00 98.56 190 ASP A CA 1
ATOM 1475 C C . ASP A 1 190 ? -11.953 -9.907 7.864 1.00 98.56 190 ASP A C 1
ATOM 1477 O O . ASP A 1 190 ? -13.139 -10.093 7.583 1.00 98.56 190 ASP A O 1
ATOM 1481 N N . ARG A 1 191 ? -10.994 -10.770 7.514 1.00 98.50 191 ARG A N 1
ATOM 1482 C CA . ARG A 1 191 ? -11.217 -11.977 6.705 1.00 98.50 191 ARG A CA 1
ATOM 1483 C C . ARG A 1 191 ? -10.309 -13.126 7.153 1.00 98.50 191 ARG A C 1
ATOM 1485 O O . ARG A 1 191 ? -9.335 -12.963 7.880 1.00 98.50 191 ARG A O 1
ATOM 1492 N N . GLU A 1 192 ? -10.614 -14.320 6.664 1.00 98.19 192 GLU A N 1
ATOM 1493 C CA . GLU A 1 192 ? -9.960 -15.577 7.056 1.00 98.19 192 GLU A CA 1
ATOM 1494 C C . GLU A 1 192 ? -8.460 -15.680 6.723 1.00 98.19 192 GLU A C 1
ATOM 1496 O O . GLU A 1 192 ? -7.783 -16.549 7.260 1.00 98.19 192 GLU A O 1
ATOM 1501 N N . SER A 1 193 ? -7.924 -14.832 5.835 1.00 98.75 193 SER A N 1
ATOM 1502 C CA . SER A 1 193 ? -6.527 -14.922 5.386 1.00 98.75 193 SER A CA 1
ATOM 1503 C C . SER A 1 193 ? -5.967 -13.595 4.855 1.00 98.75 193 SER A C 1
ATOM 1505 O O . SER A 1 193 ? -6.737 -12.746 4.385 1.00 98.75 193 SER A O 1
ATOM 1507 N N . PRO A 1 194 ? -4.629 -13.418 4.825 1.00 98.69 194 PRO A N 1
ATOM 1508 C CA . PRO A 1 194 ? -3.994 -12.233 4.241 1.00 98.69 194 PRO A CA 1
ATOM 1509 C C . PRO A 1 194 ? -4.389 -12.024 2.771 1.00 98.69 194 PRO A C 1
ATOM 1511 O O . PRO A 1 194 ? -4.641 -10.907 2.323 1.00 98.69 194 PRO A O 1
ATOM 1514 N N . GLN A 1 195 ? -4.507 -13.113 2.008 1.00 98.75 195 GLN A N 1
ATOM 1515 C CA . GLN A 1 195 ? -4.907 -13.086 0.603 1.00 98.75 195 GLN A CA 1
ATOM 1516 C C . GLN A 1 195 ? -6.345 -12.582 0.444 1.00 98.75 195 GLN A C 1
ATOM 1518 O O . GLN A 1 195 ? -6.628 -11.803 -0.469 1.00 98.75 195 GLN A O 1
ATOM 1523 N N . ALA A 1 196 ? -7.255 -13.006 1.324 1.00 98.81 196 ALA A N 1
ATOM 1524 C CA . ALA A 1 196 ? -8.634 -12.536 1.318 1.00 98.81 196 ALA A CA 1
ATOM 1525 C C . ALA A 1 196 ? -8.723 -11.041 1.666 1.00 98.81 196 ALA A C 1
ATOM 1527 O O . ALA A 1 196 ? -9.509 -10.324 1.041 1.00 98.81 196 ALA A O 1
ATOM 1528 N N . VAL A 1 197 ? -7.882 -10.559 2.589 1.00 98.88 197 VAL A N 1
ATOM 1529 C CA . VAL A 1 197 ? -7.768 -9.131 2.930 1.00 98.88 197 VAL A CA 1
ATOM 1530 C C . VAL A 1 197 ? -7.284 -8.306 1.735 1.00 98.88 197 VAL A C 1
ATOM 1532 O O . VAL A 1 197 ? -7.902 -7.294 1.415 1.00 98.88 197 VAL A O 1
ATOM 1535 N N . ILE A 1 198 ? -6.245 -8.748 1.015 1.00 98.56 198 ILE A N 1
ATOM 1536 C CA . ILE A 1 198 ? -5.768 -8.049 -0.193 1.00 98.56 198 ILE A CA 1
ATOM 1537 C C . ILE A 1 198 ? -6.832 -8.021 -1.296 1.00 98.56 198 ILE A C 1
ATOM 1539 O O . ILE A 1 198 ? -7.005 -6.993 -1.951 1.00 98.56 198 ILE A O 1
ATOM 1543 N N . LYS A 1 199 ? -7.599 -9.104 -1.477 1.00 98.62 199 LYS A N 1
ATOM 1544 C CA . LYS A 1 199 ? -8.758 -9.092 -2.386 1.00 98.62 199 LYS A CA 1
ATOM 1545 C C . LYS A 1 199 ? -9.802 -8.063 -1.949 1.00 98.62 199 LYS A C 1
ATOM 1547 O O . LYS A 1 199 ? -10.288 -7.318 -2.791 1.00 98.62 199 LYS A O 1
ATOM 1552 N N . GLY A 1 200 ? -10.084 -7.965 -0.649 1.00 98.56 200 GLY A N 1
ATOM 1553 C CA . GLY A 1 200 ? -10.991 -6.954 -0.101 1.00 98.56 200 GLY A CA 1
ATOM 1554 C C . GLY A 1 200 ? -10.488 -5.530 -0.334 1.00 98.56 200 GLY A C 1
ATOM 1555 O O . GLY A 1 200 ? -11.265 -4.645 -0.683 1.00 98.56 200 GLY A O 1
ATOM 1556 N N . LEU A 1 201 ? -9.177 -5.302 -0.209 1.00 98.62 201 LEU A N 1
ATOM 1557 C CA . LEU A 1 201 ? -8.586 -4.009 -0.539 1.00 98.62 201 LEU A CA 1
ATOM 1558 C C . LEU A 1 201 ? -8.791 -3.693 -2.026 1.00 98.62 201 LEU A C 1
ATOM 1560 O O . LEU A 1 201 ? -9.241 -2.601 -2.353 1.00 98.62 201 LEU A O 1
ATOM 1564 N N . ALA A 1 202 ? -8.548 -4.653 -2.922 1.00 98.31 202 ALA A N 1
ATOM 1565 C CA . ALA A 1 202 ? -8.788 -4.491 -4.359 1.00 98.31 202 ALA A CA 1
ATOM 1566 C C . ALA A 1 202 ? -10.278 -4.292 -4.710 1.00 98.31 202 ALA A C 1
ATOM 1568 O O . ALA A 1 202 ? -10.609 -3.599 -5.675 1.00 98.31 202 ALA A O 1
ATOM 1569 N N . GLU A 1 203 ? -11.207 -4.845 -3.923 1.00 98.38 203 GLU A N 1
ATOM 1570 C CA . GLU A 1 203 ? -12.637 -4.543 -4.060 1.00 98.38 203 GLU A CA 1
ATOM 1571 C C . GLU A 1 203 ? -12.913 -3.047 -3.837 1.00 98.38 203 GLU A C 1
ATOM 1573 O O . GLU A 1 203 ? -13.724 -2.483 -4.576 1.00 98.38 203 GLU A O 1
ATOM 1578 N N . LEU A 1 204 ? -12.201 -2.405 -2.901 1.00 98.31 204 LEU A N 1
ATOM 1579 C CA . LEU A 1 204 ? -12.294 -0.972 -2.601 1.00 98.31 204 LEU A CA 1
ATOM 1580 C C . LEU A 1 204 ? -11.533 -0.094 -3.607 1.00 98.31 204 LEU A C 1
ATOM 1582 O O . LEU A 1 204 ? -12.107 0.853 -4.145 1.00 98.31 204 LEU A O 1
ATOM 1586 N N . ILE A 1 205 ? -10.259 -0.399 -3.869 1.00 97.62 205 ILE A N 1
ATOM 1587 C CA . ILE A 1 205 ? -9.344 0.491 -4.614 1.00 97.62 205 ILE A CA 1
ATOM 1588 C C . ILE A 1 205 ? -9.200 0.139 -6.099 1.00 97.62 205 ILE A C 1
ATOM 1590 O O . ILE A 1 205 ? -8.596 0.878 -6.869 1.00 97.62 205 ILE A O 1
ATOM 1594 N N . GLY A 1 206 ? -9.777 -0.984 -6.523 1.00 97.56 206 GLY A N 1
ATOM 1595 C CA . GLY A 1 206 ? -9.631 -1.509 -7.875 1.00 97.56 206 GLY A CA 1
ATOM 1596 C C . GLY A 1 206 ? -8.402 -2.403 -8.046 1.00 97.56 206 GLY A C 1
ATOM 1597 O O . GLY A 1 206 ? -7.640 -2.668 -7.117 1.00 97.56 206 GLY A O 1
ATOM 1598 N N . THR A 1 207 ? -8.237 -2.907 -9.266 1.00 97.44 207 THR A N 1
ATOM 1599 C CA . THR A 1 207 ? -7.117 -3.762 -9.675 1.00 97.44 207 THR A CA 1
ATOM 1600 C C . THR A 1 207 ? -6.295 -3.065 -10.747 1.00 97.44 207 THR A C 1
ATOM 1602 O O . THR A 1 207 ? -6.831 -2.269 -11.519 1.00 97.44 207 THR A O 1
ATOM 1605 N N . MET A 1 208 ? -5.013 -3.414 -10.853 1.00 96.75 208 MET A N 1
ATOM 1606 C CA . MET A 1 208 ? -4.201 -2.976 -11.988 1.00 96.75 208 MET A CA 1
ATOM 1607 C C . MET A 1 208 ? -4.817 -3.454 -13.316 1.00 96.75 208 MET A C 1
ATOM 1609 O O . MET A 1 208 ? -5.344 -4.573 -13.374 1.00 96.75 208 MET A O 1
ATOM 1613 N N . PRO A 1 209 ? -4.754 -2.648 -14.389 1.00 96.38 209 PRO A N 1
ATOM 1614 C CA . PRO A 1 209 ? -5.091 -3.126 -15.721 1.00 96.38 209 PRO A CA 1
ATOM 1615 C C . PRO A 1 209 ? -4.132 -4.247 -16.135 1.00 96.38 209 PRO A C 1
ATOM 1617 O O . PRO A 1 209 ? -2.984 -4.315 -15.687 1.00 96.38 209 PRO A O 1
ATOM 1620 N N . MET A 1 210 ? -4.602 -5.138 -17.007 1.00 97.56 210 MET A N 1
ATOM 1621 C CA . MET A 1 210 ? -3.764 -6.208 -17.537 1.00 97.56 210 MET A CA 1
ATOM 1622 C C . MET A 1 210 ? -2.633 -5.620 -18.385 1.00 97.56 210 MET A C 1
ATOM 1624 O O . MET A 1 210 ? -2.875 -4.836 -19.301 1.00 97.56 210 MET A O 1
ATOM 1628 N N . VAL A 1 211 ? -1.399 -6.019 -18.080 1.00 97.88 211 VAL A N 1
ATOM 1629 C CA . VAL A 1 211 ? -0.215 -5.595 -18.833 1.00 97.88 211 VAL A CA 1
ATOM 1630 C C . VAL A 1 211 ? -0.012 -6.477 -20.068 1.00 97.88 211 VAL A C 1
ATOM 1632 O O . VAL A 1 211 ? -0.360 -7.663 -20.045 1.00 97.88 211 VAL A O 1
ATOM 1635 N N . PRO A 1 212 ? 0.560 -5.944 -21.161 1.00 98.06 212 PRO A N 1
ATOM 1636 C CA . PRO A 1 212 ? 0.927 -6.765 -22.304 1.00 98.06 212 PRO A CA 1
ATOM 1637 C C . PRO A 1 212 ? 2.024 -7.765 -21.923 1.00 98.06 212 PRO A C 1
ATOM 1639 O O . PRO A 1 212 ? 2.871 -7.491 -21.075 1.00 98.06 212 PRO A O 1
ATOM 1642 N N . ARG A 1 213 ? 2.052 -8.924 -22.591 1.00 98.25 213 ARG A N 1
ATOM 1643 C CA . ARG A 1 213 ? 2.967 -10.024 -22.237 1.00 98.25 213 ARG A CA 1
ATOM 1644 C C . ARG A 1 213 ? 4.448 -9.624 -22.243 1.00 98.25 213 ARG A C 1
ATOM 1646 O O . ARG A 1 213 ? 5.191 -10.097 -21.392 1.00 98.25 213 ARG A O 1
ATOM 1653 N N . TRP A 1 214 ? 4.865 -8.747 -23.160 1.00 98.12 214 TRP A N 1
ATOM 1654 C CA . TRP A 1 214 ? 6.253 -8.272 -23.249 1.00 98.12 214 TRP A CA 1
ATOM 1655 C C . TRP A 1 214 ? 6.699 -7.478 -22.010 1.00 98.12 214 TRP A C 1
ATOM 1657 O O . TRP A 1 214 ? 7.889 -7.427 -21.723 1.00 98.12 214 TRP A O 1
ATOM 1667 N N . ALA A 1 215 ? 5.769 -6.914 -21.226 1.00 97.88 215 ALA A N 1
ATOM 1668 C CA . ALA A 1 215 ? 6.100 -6.178 -20.004 1.00 97.88 215 ALA A CA 1
ATOM 1669 C C . ALA A 1 215 ? 6.623 -7.093 -18.882 1.00 97.88 215 ALA A C 1
ATOM 1671 O O . ALA A 1 215 ? 7.278 -6.612 -17.962 1.00 97.88 215 ALA A O 1
ATOM 1672 N N . LEU A 1 216 ? 6.356 -8.402 -18.965 1.00 97.94 216 LEU A N 1
ATOM 1673 C CA . LEU A 1 216 ? 6.881 -9.413 -18.040 1.00 97.94 216 LEU A CA 1
ATOM 1674 C C . LEU A 1 216 ? 8.299 -9.879 -18.411 1.00 97.94 216 LEU A C 1
ATOM 1676 O O . LEU A 1 216 ? 8.931 -10.591 -17.633 1.00 97.94 216 LEU A O 1
ATOM 1680 N N . GLY A 1 217 ? 8.770 -9.528 -19.611 1.00 98.06 217 GLY A N 1
ATOM 1681 C CA . GLY A 1 217 ? 10.111 -9.844 -20.082 1.00 98.06 217 GLY A CA 1
ATOM 1682 C C . GLY A 1 217 ? 11.182 -8.989 -19.409 1.00 98.06 217 GLY A C 1
ATOM 1683 O O . GLY A 1 217 ? 10.888 -7.986 -18.756 1.00 98.06 217 GLY A O 1
ATOM 1684 N N . TYR A 1 218 ? 12.446 -9.377 -19.578 1.00 98.31 218 TYR A N 1
ATOM 1685 C CA . TYR A 1 218 ? 13.564 -8.574 -19.084 1.00 98.31 218 TYR A CA 1
ATOM 1686 C C . TYR A 1 218 ? 13.615 -7.231 -19.820 1.00 98.31 218 TYR A C 1
ATOM 1688 O O . TYR A 1 218 ? 13.474 -7.177 -21.046 1.00 98.31 218 TYR A O 1
ATOM 1696 N N . GLN A 1 219 ? 13.842 -6.160 -19.062 1.00 98.31 219 GLN A N 1
ATOM 1697 C CA . GLN A 1 219 ? 13.880 -4.796 -19.570 1.00 98.31 219 GLN A CA 1
ATOM 1698 C C . GLN A 1 219 ? 15.239 -4.168 -19.258 1.00 98.31 219 GLN A C 1
ATOM 1700 O O . GLN A 1 219 ? 15.719 -4.239 -18.126 1.00 98.31 219 GLN A O 1
ATOM 1705 N N . GLN A 1 220 ? 15.849 -3.541 -20.259 1.00 97.75 220 GLN A N 1
ATOM 1706 C CA . GLN A 1 220 ? 17.127 -2.851 -20.141 1.00 97.75 220 GLN A CA 1
ATOM 1707 C C . GLN A 1 220 ? 16.902 -1.338 -20.167 1.00 97.75 220 GLN A C 1
ATOM 1709 O O . GLN A 1 220 ? 16.278 -0.815 -21.085 1.00 97.75 220 GLN A O 1
ATOM 1714 N N . CYS A 1 221 ? 17.473 -0.629 -19.197 1.00 96.19 221 CYS A N 1
ATOM 1715 C CA . CYS A 1 221 ? 17.541 0.829 -19.191 1.00 96.19 221 CYS A CA 1
ATOM 1716 C C . CYS A 1 221 ? 18.935 1.288 -18.759 1.00 96.19 221 CYS A C 1
ATOM 1718 O O . CYS A 1 221 ? 19.652 0.569 -18.058 1.00 96.19 221 CYS A O 1
ATOM 1720 N N . ARG A 1 222 ? 19.325 2.482 -19.182 1.00 94.25 222 ARG A N 1
ATOM 1721 C CA . ARG A 1 222 ? 20.485 3.212 -18.687 1.00 94.25 222 ARG A CA 1
ATOM 1722 C C . ARG A 1 222 ? 20.132 4.688 -18.775 1.00 94.25 222 ARG A C 1
ATOM 1724 O O . ARG A 1 222 ? 19.575 5.090 -19.793 1.00 94.25 222 ARG A O 1
ATOM 1731 N N . PHE A 1 223 ? 20.546 5.469 -17.778 1.00 86.00 223 PHE A N 1
ATOM 1732 C CA . PHE A 1 223 ? 20.586 6.914 -17.947 1.00 86.00 223 PHE A CA 1
ATOM 1733 C C . PHE A 1 223 ? 21.579 7.220 -19.080 1.00 86.00 223 PHE A C 1
ATOM 1735 O O . PHE A 1 223 ? 22.797 7.057 -18.928 1.00 86.00 223 PHE A O 1
ATOM 1742 N N . SER A 1 224 ? 20.991 7.564 -20.226 1.00 85.25 224 SER A N 1
ATOM 1743 C CA . SER A 1 224 ? 21.606 7.908 -21.503 1.00 85.25 224 SER A CA 1
ATOM 1744 C C . SER A 1 224 ? 22.053 6.745 -22.393 1.00 85.25 224 SER A C 1
ATOM 1746 O O . SER A 1 224 ? 22.848 5.874 -22.019 1.00 85.25 224 SER A O 1
ATOM 1748 N N . TYR A 1 225 ? 21.631 6.835 -23.657 1.00 90.38 225 TYR A N 1
ATOM 1749 C CA . TYR A 1 225 ? 22.216 6.137 -24.797 1.00 90.38 225 TYR A CA 1
ATOM 1750 C C . TYR A 1 225 ? 22.450 7.136 -25.932 1.00 90.38 225 TYR A C 1
ATOM 1752 O O . TYR A 1 225 ? 21.536 7.439 -26.694 1.00 90.38 225 TYR A O 1
ATOM 1760 N N . THR A 1 226 ? 23.689 7.603 -26.078 1.00 88.00 226 THR A N 1
ATOM 1761 C CA . THR A 1 226 ? 24.043 8.578 -27.116 1.00 88.00 226 THR A CA 1
ATOM 1762 C C . THR A 1 226 ? 25.259 8.090 -27.900 1.00 88.00 226 THR A C 1
ATOM 1764 O O . THR A 1 226 ? 26.253 7.701 -27.279 1.00 88.00 226 THR A O 1
ATOM 1767 N N . PRO A 1 227 ? 25.225 8.106 -29.247 1.00 91.75 227 PRO A N 1
ATOM 1768 C CA . PRO A 1 227 ? 24.085 8.421 -30.124 1.00 91.75 227 PRO A CA 1
ATOM 1769 C C . PRO A 1 227 ? 23.113 7.229 -30.277 1.00 91.75 227 PRO A C 1
ATOM 1771 O O . PRO A 1 227 ? 23.343 6.162 -29.714 1.00 91.75 227 PRO A O 1
ATOM 1774 N N . ALA A 1 228 ? 22.059 7.368 -31.093 1.00 92.19 228 ALA A N 1
ATOM 1775 C CA . ALA A 1 228 ? 21.046 6.323 -31.324 1.00 92.19 228 ALA A CA 1
ATOM 1776 C C . ALA A 1 228 ? 21.622 4.945 -31.720 1.00 92.19 228 ALA A C 1
ATOM 1778 O O . ALA A 1 228 ? 21.069 3.909 -31.348 1.00 92.19 228 ALA A O 1
ATOM 1779 N N . SER A 1 229 ? 22.766 4.904 -32.417 1.00 95.88 229 SER A N 1
ATOM 1780 C CA . SER A 1 229 ? 23.440 3.643 -32.760 1.00 95.88 229 SER A CA 1
ATOM 1781 C C . SER A 1 229 ? 23.848 2.829 -31.530 1.00 95.88 229 SER A C 1
ATOM 1783 O O . SER A 1 229 ? 23.897 1.602 -31.606 1.00 95.88 229 SER A O 1
ATOM 1785 N N . ARG A 1 230 ? 24.065 3.476 -30.376 1.00 95.81 230 ARG A N 1
ATOM 1786 C CA . ARG A 1 230 ? 24.376 2.793 -29.120 1.00 95.81 230 ARG A CA 1
ATOM 1787 C C . ARG A 1 230 ? 23.211 1.941 -28.618 1.00 95.81 230 ARG A C 1
ATOM 1789 O O . ARG A 1 230 ? 23.447 0.871 -28.065 1.00 95.81 230 ARG A O 1
ATOM 1796 N N . VAL A 1 231 ? 21.969 2.383 -28.825 1.00 96.12 231 VAL A N 1
ATOM 1797 C CA . VAL A 1 231 ? 20.767 1.614 -28.455 1.00 96.12 231 VAL A CA 1
ATOM 1798 C C . VAL A 1 231 ? 20.695 0.324 -29.275 1.00 96.12 231 VAL A C 1
ATOM 1800 O O . VAL A 1 231 ? 20.483 -0.754 -28.719 1.00 96.12 231 VAL A O 1
ATOM 1803 N N . ILE A 1 232 ? 20.938 0.425 -30.587 1.00 96.50 232 ILE A N 1
ATOM 1804 C CA . ILE A 1 232 ? 20.938 -0.722 -31.506 1.00 96.50 232 ILE A CA 1
ATOM 1805 C C . ILE A 1 232 ? 22.060 -1.701 -31.160 1.00 96.50 232 ILE A C 1
ATOM 1807 O O . ILE A 1 232 ? 21.807 -2.893 -31.030 1.00 96.50 232 ILE A O 1
ATOM 1811 N N . GLU A 1 233 ? 23.272 -1.202 -30.910 1.00 97.62 233 GLU A N 1
ATOM 1812 C CA . GLU A 1 233 ? 24.404 -2.038 -30.497 1.00 97.62 233 GLU A CA 1
ATOM 1813 C C . GLU A 1 233 ? 24.086 -2.847 -29.228 1.00 97.62 233 GLU A C 1
ATOM 1815 O O . GLU A 1 233 ? 24.404 -4.036 -29.142 1.00 97.62 233 GLU A O 1
ATOM 1820 N N . VAL A 1 234 ? 23.428 -2.227 -28.239 1.00 97.62 234 VAL A N 1
ATOM 1821 C CA . VAL A 1 234 ? 22.983 -2.917 -27.020 1.00 97.62 234 VAL A CA 1
ATOM 1822 C C . VAL A 1 234 ? 21.955 -3.999 -27.359 1.00 97.62 234 VAL A C 1
ATOM 1824 O O . VAL A 1 234 ? 22.108 -5.134 -26.901 1.00 97.62 234 VAL A O 1
ATOM 1827 N N . ALA A 1 235 ? 20.955 -3.688 -28.189 1.00 97.88 235 ALA A N 1
ATOM 1828 C CA . ALA A 1 235 ? 19.940 -4.647 -28.624 1.00 97.88 235 ALA A CA 1
ATOM 1829 C C . ALA A 1 235 ? 20.559 -5.868 -29.324 1.00 97.88 235 ALA A C 1
ATOM 1831 O O . ALA A 1 235 ? 20.300 -7.010 -28.929 1.00 97.88 235 ALA A O 1
ATOM 1832 N N . ASP A 1 236 ? 21.430 -5.632 -30.305 1.00 98.50 236 ASP A N 1
ATOM 1833 C CA . ASP A 1 236 ? 22.133 -6.677 -31.047 1.00 98.50 236 ASP A CA 1
ATOM 1834 C C . ASP A 1 236 ? 23.018 -7.506 -30.122 1.00 98.50 236 ASP A C 1
ATOM 1836 O O . ASP A 1 236 ? 23.040 -8.733 -30.209 1.00 98.50 236 ASP A O 1
ATOM 1840 N N . THR A 1 237 ? 23.686 -6.866 -29.161 1.00 98.56 237 THR A N 1
ATOM 1841 C CA . THR A 1 237 ? 24.519 -7.562 -28.177 1.00 98.56 237 THR A CA 1
ATOM 1842 C C . THR A 1 237 ? 23.704 -8.538 -27.327 1.00 98.56 237 THR A C 1
ATOM 1844 O O . THR A 1 237 ? 24.157 -9.667 -27.122 1.00 98.56 237 THR A O 1
ATOM 1847 N N . PHE A 1 238 ? 22.498 -8.171 -26.869 1.00 98.62 238 PHE A N 1
ATOM 1848 C CA . PHE A 1 238 ? 21.600 -9.104 -26.169 1.00 98.62 238 PHE A CA 1
ATOM 1849 C C . PHE A 1 238 ? 21.266 -10.319 -27.042 1.00 98.62 238 PHE A C 1
ATOM 1851 O O . PHE A 1 238 ? 21.324 -11.457 -26.570 1.00 98.62 238 PHE A O 1
ATOM 1858 N N . ARG A 1 239 ? 20.972 -10.097 -28.331 1.00 98.44 239 ARG A N 1
ATOM 1859 C CA . ARG A 1 239 ? 20.650 -11.171 -29.285 1.00 98.44 239 ARG A CA 1
ATOM 1860 C C . ARG A 1 239 ? 21.849 -12.077 -29.561 1.00 98.44 239 ARG A C 1
ATOM 1862 O O . ARG A 1 239 ? 21.724 -13.294 -29.437 1.00 98.44 239 ARG A O 1
ATOM 1869 N N . ILE A 1 240 ? 23.017 -11.503 -29.850 1.00 98.69 240 ILE A N 1
ATOM 1870 C CA . ILE A 1 240 ? 24.275 -12.227 -30.092 1.00 98.69 240 ILE A CA 1
ATOM 1871 C C . ILE A 1 240 ? 24.659 -13.061 -28.866 1.00 98.69 240 ILE A C 1
ATOM 1873 O O . ILE A 1 240 ? 25.018 -14.231 -28.997 1.00 98.69 240 ILE A O 1
ATOM 1877 N N . LYS A 1 241 ? 24.537 -12.487 -27.662 1.00 98.62 241 LYS A N 1
ATOM 1878 C CA . LYS A 1 241 ? 24.822 -13.182 -26.397 1.00 98.62 241 LYS A CA 1
ATOM 1879 C C . LYS A 1 241 ? 23.713 -14.140 -25.957 1.00 98.62 241 LYS A C 1
ATOM 1881 O O . LYS A 1 241 ? 23.896 -14.829 -24.959 1.00 98.62 241 LYS A O 1
ATOM 1886 N N . ARG A 1 242 ? 22.593 -14.207 -26.687 1.00 98.38 242 ARG A N 1
ATOM 1887 C CA . ARG A 1 242 ? 21.415 -15.032 -26.367 1.00 98.38 242 ARG A CA 1
ATOM 1888 C C . ARG A 1 242 ? 20.862 -14.773 -24.961 1.00 98.38 242 ARG A C 1
ATOM 1890 O O . ARG A 1 242 ? 20.411 -15.694 -24.287 1.00 98.38 242 ARG A O 1
ATOM 1897 N N . ILE A 1 243 ? 20.889 -13.514 -24.529 1.00 98.56 243 ILE A N 1
ATOM 1898 C CA . ILE A 1 243 ? 20.270 -13.069 -23.280 1.00 98.56 243 ILE A CA 1
ATOM 1899 C C . ILE A 1 243 ? 18.880 -12.504 -23.633 1.00 98.56 243 ILE A C 1
ATOM 1901 O O . ILE A 1 243 ? 18.803 -11.587 -24.459 1.00 98.56 243 ILE A O 1
ATOM 1905 N N . PRO A 1 244 ? 17.778 -13.035 -23.066 1.00 98.12 244 PRO A N 1
ATOM 1906 C CA . PRO A 1 244 ? 16.436 -12.510 -23.312 1.00 98.12 244 PRO A CA 1
ATOM 1907 C C . PRO A 1 244 ? 16.319 -11.035 -22.911 1.00 98.12 244 PRO A C 1
ATOM 1909 O O . PRO A 1 244 ? 16.774 -10.641 -21.841 1.00 98.12 244 PRO A O 1
ATOM 1912 N N . CYS A 1 245 ? 15.719 -10.226 -23.781 1.00 98.12 245 CYS A N 1
ATOM 1913 C CA . CYS A 1 245 ? 15.436 -8.813 -23.538 1.00 98.12 245 CYS A CA 1
ATOM 1914 C C . CYS A 1 245 ? 14.279 -8.391 -24.448 1.00 98.12 245 CYS A C 1
ATOM 1916 O O . CYS A 1 245 ? 14.402 -8.481 -25.678 1.00 98.12 245 CYS A O 1
ATOM 1918 N N . ASP A 1 246 ? 13.170 -7.983 -23.837 1.00 98.31 246 ASP A N 1
ATOM 1919 C CA . ASP A 1 246 ? 11.911 -7.644 -24.507 1.00 98.31 246 ASP A CA 1
ATOM 1920 C C . ASP A 1 246 ? 11.743 -6.131 -24.684 1.00 98.31 246 ASP A C 1
ATOM 1922 O O . ASP A 1 246 ? 11.084 -5.698 -25.628 1.00 98.31 246 ASP A O 1
ATOM 1926 N N . VAL A 1 247 ? 12.359 -5.325 -23.810 1.00 98.06 247 VAL A N 1
ATOM 1927 C CA . VAL A 1 247 ? 12.228 -3.861 -23.807 1.00 98.06 247 VAL A CA 1
ATOM 1928 C C . VAL A 1 247 ? 13.588 -3.204 -23.604 1.00 98.06 247 VAL A C 1
ATOM 1930 O O . VAL A 1 247 ? 14.329 -3.571 -22.692 1.00 98.06 247 VAL A O 1
ATOM 1933 N N . ILE A 1 248 ? 13.886 -2.188 -24.414 1.00 97.50 248 ILE A N 1
ATOM 1934 C CA . ILE A 1 248 ? 14.967 -1.234 -24.153 1.00 97.50 248 ILE A CA 1
ATOM 1935 C C . ILE A 1 248 ? 14.332 0.136 -23.949 1.00 97.50 248 ILE A C 1
ATOM 1937 O O . ILE A 1 248 ? 13.626 0.633 -24.825 1.00 97.50 248 ILE A O 1
ATOM 1941 N N . TRP A 1 249 ? 14.574 0.723 -22.786 1.00 97.19 249 TRP A N 1
ATOM 1942 C CA . TRP A 1 249 ? 14.121 2.061 -22.440 1.00 97.19 249 TRP A CA 1
ATOM 1943 C C . TRP A 1 249 ? 15.105 3.098 -22.971 1.00 97.19 249 TRP A C 1
ATOM 1945 O O . TRP A 1 249 ? 16.318 2.943 -22.823 1.00 97.19 249 TRP A O 1
ATOM 1955 N N . MET A 1 250 ? 14.576 4.161 -23.566 1.00 94.94 250 MET A N 1
ATOM 1956 C CA . MET A 1 250 ? 15.331 5.375 -23.856 1.00 94.94 250 MET A CA 1
ATOM 1957 C C . MET A 1 250 ? 15.014 6.364 -22.737 1.00 94.94 250 MET A C 1
ATOM 1959 O O . MET A 1 250 ? 13.868 6.793 -22.612 1.00 94.94 250 MET A O 1
ATOM 1963 N N . ASP A 1 251 ? 16.006 6.641 -21.894 1.00 93.31 251 ASP A N 1
ATOM 1964 C CA . ASP A 1 251 ? 15.915 7.688 -20.871 1.00 93.31 251 ASP A CA 1
ATOM 1965 C C . ASP A 1 251 ? 15.932 9.081 -21.530 1.00 93.31 251 ASP A C 1
ATOM 1967 O O . ASP A 1 251 ? 16.024 9.173 -22.753 1.00 93.31 251 ASP A O 1
ATOM 1971 N N . ILE A 1 252 ? 15.845 10.150 -20.741 1.00 93.50 252 ILE A N 1
ATOM 1972 C CA . ILE A 1 252 ? 15.545 11.516 -21.200 1.00 93.50 252 ILE A CA 1
ATOM 1973 C C . ILE A 1 252 ? 16.356 12.001 -22.418 1.00 93.50 252 ILE A C 1
ATOM 1975 O O . ILE A 1 252 ? 15.772 12.604 -23.304 1.00 93.50 252 ILE A O 1
ATOM 1979 N N . ASP A 1 253 ? 17.627 11.615 -22.575 1.00 90.62 253 ASP A N 1
ATOM 1980 C CA . ASP A 1 253 ? 18.537 12.143 -23.612 1.00 90.62 253 ASP A CA 1
ATOM 1981 C C . ASP A 1 253 ? 18.114 11.926 -25.081 1.00 90.62 253 ASP A C 1
ATOM 1983 O O . ASP A 1 253 ? 18.808 12.380 -25.994 1.00 90.62 253 ASP A O 1
ATOM 1987 N N . TYR A 1 254 ? 17.028 11.195 -25.355 1.00 91.12 254 TYR A N 1
ATOM 1988 C CA . TYR A 1 254 ? 16.475 11.140 -26.709 1.00 91.12 254 TYR A CA 1
ATOM 1989 C C . TYR A 1 254 ? 15.725 12.424 -27.106 1.00 91.12 254 TY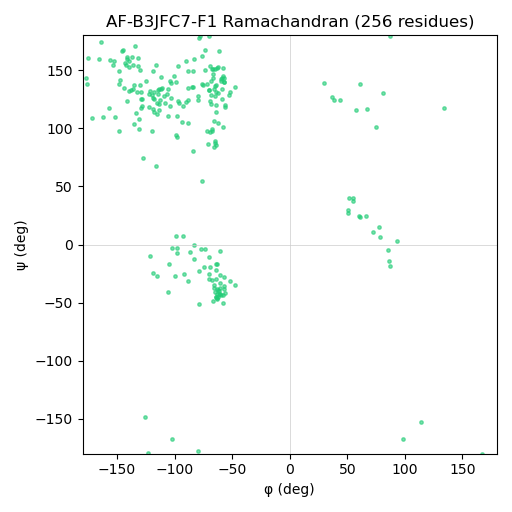R A C 1
ATOM 1991 O O . TYR A 1 254 ? 15.492 12.612 -28.306 1.00 91.12 254 TYR A O 1
ATOM 1999 N N . MET A 1 255 ? 15.288 13.264 -26.155 1.00 92.56 255 MET A N 1
ATOM 2000 C CA . MET A 1 255 ? 14.552 14.491 -26.480 1.00 92.56 255 MET A CA 1
ATOM 2001 C C . MET A 1 255 ? 15.501 15.646 -26.834 1.00 92.56 255 MET A C 1
ATOM 2003 O O . MET A 1 255 ? 16.684 15.654 -26.504 1.00 92.56 255 MET A O 1
ATOM 2007 N N . ASP A 1 256 ? 14.962 16.646 -27.535 1.00 92.69 256 ASP A N 1
ATOM 2008 C CA . ASP A 1 256 ? 15.640 17.922 -27.765 1.00 92.69 256 ASP A CA 1
ATOM 2009 C C . ASP A 1 256 ? 15.276 18.899 -26.642 1.00 92.69 256 ASP A C 1
ATOM 2011 O O . ASP A 1 256 ? 14.097 19.170 -26.398 1.00 92.69 256 ASP A O 1
ATOM 2015 N N . GLY A 1 257 ? 16.288 19.413 -25.948 1.00 89.31 257 GLY A N 1
ATOM 2016 C CA . GLY A 1 257 ? 16.120 20.346 -24.838 1.00 89.31 257 GLY A CA 1
ATOM 2017 C C . GLY A 1 257 ? 15.871 19.720 -23.462 1.00 89.31 257 GLY A C 1
ATOM 2018 O O . GLY A 1 257 ? 15.874 20.499 -22.512 1.00 89.31 257 GLY A O 1
ATOM 2019 N N . TYR A 1 258 ? 15.717 18.386 -23.350 1.00 71.81 258 TYR A N 1
ATOM 2020 C CA . TYR A 1 258 ? 15.775 17.577 -22.111 1.00 71.81 258 TYR A CA 1
ATOM 2021 C C . TYR A 1 258 ? 16.132 16.117 -22.393 1.00 71.81 258 TYR A C 1
ATOM 2023 O O . TYR A 1 258 ? 15.228 15.391 -22.843 1.00 71.81 258 TYR A O 1
#

InterPro domains:
  IPR000322 Glycoside hydrolase family 31, TIM barrel domain [PF01055] (209-257)
  IPR011013 Galactose mutarotase-like domain superfamily [SSF74650] (85-194)
  IPR017853 Glycoside hydrolase superfamily [SSF51445] (196-258)
  IPR025887 Glycoside hydrolase family 31, N-terminal domain [PF13802] (87-165)

Nearest PDB structures (foldseek):
  5djw-assembly1_A  TM=9.290E-01  e=4.021E-16  Bacteroides thetaiotaomicron VPI-5482
  5djw-assembly2_B  TM=9.198E-01  e=3.683E-15  Bacteroides thetaiotaomicron VPI-5482
  3wen-assembly1_A  TM=7.844E-01  e=2.987E-12  Beta vulgaris
  3w38-assembly1_A  TM=8.115E-01  e=3.994E-11  Beta vulgaris
  3top-assembly2_B  TM=8.182E-01  e=2.374E-10  Homo sapiens

Secondary structure (DSSP, 8-state):
--------------------------------EEEPEEEEEEEETTEEEEEETT--TTTS--SS-SSPPPP-EEPPTT----PEEEEETTEEEEEEE--TT-EEEE--S--S-S--TT-EEEE-----GGGTGGGGTS-S----EEEEE-TTS-EEEEEEE--S-EEEEE-SSEEEEEESS---EEEEEEESSHHHHHHHHHHHH--PPPPPGGGGS-EE--S---SHHHHHHHHHHHHHTT----EE---GGGSS--

Mean predicted aligned error: 8.96 Å